Protein 3TQF (pdb70)

Sequence (309 aa):
KQTWHANFLVIDKGVLITGEANIGKSELSLALIDRGHQLVCDDVIDLKQENNQLIGSCPSVANGYILITGIGIIDVPKLFGLDAVVNQHEVHLSISLVKPEKPLLDDPLNPLYRTEIILGINVPKILFPIHPGRNLPLLIETLVRNHRLKEGYDSSHHFHEHKQTWHANFLVIDKGVLITGEANIGKSELSLALIDRGHQLVCDDVIDLKQENNQLIGSCPSVANGYILITGIGIIDVPKLFGLDAVVNQHEVHLSISLVKPEKPLDPLNPLYRTEIILGINVPKILFPIHNLPLLIETLVRNHRLKEG

Solvent-accessible surface area: 17126 Å² total

CATH classification: 3.40.50.300

Foldseek 3Di:
DDKDFFWWWAAPHTETEAEDPDPCRLVLLVVLLVVVTAGFAHGMWDWDDDPNFIKTFDDPPRFQWTQDPPVGIDNNCVVRNPSRYDGMHTHAEYEYEDAPVPDDDPDPVAFDWDWDQDVNDTHIYGYHHDDPPPPVSVVVSVNVVVVVVVVVVVVVVVVPPD/DDKDFFWWWAAPHTETEAEDPPPCRLVLLVVLLVVVTAGQFHGMWDWDADPLFIKIFDDPVRFQWTQDPPPGIDNNCVVRNPVRYDGMHTYAAYEYEDAPVPDDPPVAFDWDWDQDVNHIHIYTYDHDPVVNVVVSVNVVVVVVVVD

Organism: Coxiella burnetii (strain RSA 493 / Nine Mile phase I) (NCBI:txid227377)

Secondary structure (DSSP, 8-state):
-EEEESEEEE----EEEEESSSSSHHHHHHHHHHTT-EEEESSEEEEEESSS-EEEE--TTTTTEEEETTTEEEEHHHHH-GGGB-SEEE--EEEEEE-TT----S-TTS-EEEEEEETTEEEEEEEEE--TTS-HHHHHHHHHHHHHH--HHHHHHHHTT-/-EEEESEEEE----EEEEE-SSSSHHHHHHHHHHTT-EEEESSEEEEEEETTEEEEE--GGGTTEEEETTTEEEEHHHHH-GGGB-SEEE--EEEEEE-TT----TTS-EEEEEEETTEEEEEEEEE---HHHHHHHHHHHHHH---

Structure (mmCIF, N/CA/C/O backbone):
data_3TQF
#
_entry.id   3TQF
#
_cell.length_a   149.451
_cell.length_b   149.451
_cell.length_c   149.451
_cell.angle_alpha   90.00
_cell.angle_beta   90.00
_cell.angle_gamma   90.00
#
_symmetry.space_group_name_H-M   'P 41 3 2'
#
loop_
_entity.id
_entity.type
_entity.pdbx_description
1 polymer 'Hpr(Ser) kinase'
2 non-polymer 'PHOSPHATE ION'
3 water water
#
loop_
_atom_site.group_PDB
_atom_site.id
_atom_site.type_symbol
_atom_site.label_atom_id
_atom_site.label_alt_id
_atom_site.label_comp_id
_atom_site.label_asym_id
_atom_site.label_entity_id
_atom_site.label_seq_id
_atom_site.pdbx_PDB_ins_code
_atom_site.Cartn_x
_atom_site.Cartn_y
_atom_site.Cartn_z
_atom_site.occupancy
_atom_site.B_iso_or_equiv
_atom_site.auth_seq_id
_atom_site.auth_comp_id
_atom_site.auth_asym_id
_atom_site.auth_atom_id
_atom_site.pdbx_PDB_model_num
ATOM 1 N N . LYS A 1 4 ? 48.276 102.855 65.839 1.00 75.66 15 LYS A N 1
ATOM 2 C CA . LYS A 1 4 ? 49.745 102.586 65.921 1.00 71.90 15 LYS A CA 1
ATOM 3 C C . LYS A 1 4 ? 50.068 101.115 65.650 1.00 68.37 15 LYS A C 1
ATOM 4 O O . LYS A 1 4 ? 49.183 100.257 65.677 1.00 68.82 15 LYS A O 1
ATOM 10 N N . GLN A 1 5 ? 51.350 100.843 65.414 1.00 65.02 16 GLN A N 1
ATOM 11 C CA . GLN A 1 5 ? 51.780 99.658 64.683 1.00 62.25 16 GLN A CA 1
ATOM 12 C C . GLN A 1 5 ? 52.356 98.571 65.572 1.00 59.02 16 GLN A C 1
ATOM 13 O O . GLN A 1 5 ? 53.297 98.811 66.324 1.00 57.56 16 GLN A O 1
ATOM 19 N N . THR A 1 6 ? 51.794 97.371 65.463 1.00 58.24 17 THR A N 1
ATOM 20 C CA . THR A 1 6 ? 52.342 96.189 66.114 1.00 55.30 17 THR A CA 1
ATOM 21 C C . THR A 1 6 ? 53.091 95.354 65.087 1.00 52.99 17 THR A C 1
ATOM 22 O O . THR A 1 6 ? 52.954 95.568 63.887 1.00 54.03 17 THR A O 1
ATOM 26 N N . TRP A 1 7 ? 53.876 94.397 65.568 1.00 50.18 18 TRP A N 1
ATOM 27 C CA . TRP A 1 7 ? 54.636 93.502 64.705 1.00 48.16 18 TRP A CA 1
ATOM 28 C C . TRP A 1 7 ? 54.832 92.176 65.429 1.00 46.26 18 TRP A C 1
ATOM 29 O O . TRP A 1 7 ? 55.238 92.161 66.586 1.00 45.20 18 TRP A O 1
ATOM 40 N N . HIS A 1 8 ? 54.534 91.070 64.752 1.00 46.15 19 HIS A N 1
ATOM 41 C CA . HIS A 1 8 ? 54.622 89.748 65.368 1.00 44.96 19 HIS A CA 1
ATOM 42 C C . HIS A 1 8 ? 56.037 89.176 65.246 1.00 42.38 19 HIS A C 1
ATOM 43 O O . HIS A 1 8 ? 56.443 88.700 64.190 1.00 42.27 19 HIS A O 1
ATOM 50 N N . ALA A 1 9 ? 56.781 89.227 66.343 1.00 40.66 20 ALA A N 1
ATOM 51 C CA . ALA A 1 9 ? 58.137 88.696 66.384 1.00 38.61 20 ALA A CA 1
ATOM 52 C C . ALA A 1 9 ? 58.707 88.823 67.792 1.00 37.49 20 ALA A C 1
ATOM 53 O O . ALA A 1 9 ? 58.105 89.462 68.655 1.00 38.32 20 ALA A O 1
ATOM 55 N N . ASN A 1 10 ? 59.859 88.202 68.022 1.00 35.79 21 ASN A N 1
ATOM 56 C CA . ASN A 1 10 ? 60.627 88.447 69.236 1.00 34.99 21 ASN A CA 1
ATOM 57 C C . ASN A 1 10 ? 61.663 89.510 68.919 1.00 34.35 21 ASN A C 1
ATOM 58 O O . ASN A 1 10 ? 62.174 89.558 67.806 1.00 34.08 21 ASN A O 1
ATOM 63 N N . PHE A 1 11 ? 61.968 90.360 69.895 1.00 34.44 22 PHE A N 1
ATOM 64 C CA . PHE A 1 11 ? 62.894 91.466 69.693 1.00 34.14 22 PHE A CA 1
ATOM 65 C C . PHE A 1 11 ? 63.948 91.450 70.782 1.00 33.67 22 PHE A C 1
ATOM 66 O O . PHE A 1 11 ? 63.635 91.593 71.959 1.00 34.14 22 PHE A O 1
ATOM 74 N N . LEU A 1 12 ? 65.198 91.256 70.372 1.00 32.94 23 LEU A N 1
ATOM 75 C CA . LEU A 1 12 ? 66.325 91.153 71.291 1.00 32.81 23 LEU A CA 1
ATOM 76 C C . LEU A 1 12 ? 67.403 92.150 70.882 1.00 33.22 23 LEU A C 1
ATOM 77 O O . LEU A 1 12 ? 67.511 92.507 69.707 1.00 32.95 23 LEU A O 1
ATOM 82 N N . VAL A 1 13 ? 68.194 92.602 71.852 1.00 33.98 24 VAL A N 1
ATOM 83 C CA . VAL A 1 13 ? 69.399 93.355 71.550 1.00 34.50 24 VAL A CA 1
ATOM 84 C C . VAL A 1 13 ? 70.567 92.376 71.604 1.00 33.98 24 VAL A C 1
ATOM 85 O O . VAL A 1 13 ? 70.798 91.741 72.637 1.00 34.13 24 VAL A O 1
ATOM 89 N N . ILE A 1 14 ? 71.270 92.238 70.477 1.00 33.51 25 ILE A N 1
ATOM 90 C CA . ILE A 1 14 ? 72.400 91.330 70.344 1.00 33.23 25 ILE A CA 1
ATOM 91 C C . ILE A 1 14 ? 73.577 92.066 69.728 1.00 34.31 25 ILE A C 1
ATOM 92 O O . ILE A 1 14 ? 73.501 92.513 68.587 1.00 34.18 25 ILE A O 1
ATOM 97 N N . ASP A 1 15 ? 74.664 92.183 70.488 1.00 35.76 26 ASP A N 1
ATOM 98 C CA . ASP A 1 15 ? 75.874 92.874 70.045 1.00 37.03 26 ASP A CA 1
ATOM 99 C C . ASP A 1 15 ? 75.545 94.278 69.540 1.00 37.84 26 ASP A C 1
ATOM 100 O O . ASP A 1 15 ? 75.985 94.674 68.468 1.00 38.56 26 ASP A O 1
ATOM 105 N N . LYS A 1 16 ? 74.755 95.012 70.320 1.00 38.41 27 LYS A N 1
ATOM 106 C CA . LYS A 1 16 ? 74.303 96.377 69.981 1.00 39.61 27 LYS A CA 1
ATOM 107 C C . LYS A 1 16 ? 73.225 96.445 68.881 1.00 38.61 27 LYS A C 1
ATOM 108 O O . LYS A 1 16 ? 72.702 97.525 68.612 1.00 39.64 27 LYS A O 1
ATOM 122 N N . GLY A 1 18 ? 69.534 95.650 67.469 1.00 36.19 29 GLY A N 1
ATOM 123 C CA . GLY A 1 18 ? 68.147 95.239 67.652 1.00 35.58 29 GLY A CA 1
ATOM 124 C C . GLY A 1 18 ? 67.757 94.234 66.586 1.00 34.36 29 GLY A C 1
ATOM 125 O O . GLY A 1 18 ? 67.708 94.566 65.406 1.00 34.57 29 GLY A O 1
ATOM 126 N N . VAL A 1 19 ? 67.483 93.005 67.016 1.00 33.30 30 VAL A N 1
ATOM 127 C CA . VAL A 1 19 ? 67.253 91.880 66.118 1.00 32.57 30 VAL A CA 1
ATOM 128 C C . VAL A 1 19 ? 65.845 91.322 66.303 1.00 32.72 30 VAL A C 1
ATOM 129 O O . VAL A 1 19 ? 65.464 90.954 67.411 1.00 32.36 30 VAL A O 1
ATOM 133 N N . LEU A 1 20 ? 65.085 91.275 65.208 1.00 33.42 31 LEU A N 1
ATOM 134 C CA . LEU A 1 20 ? 63.746 90.686 65.188 1.00 33.80 31 LEU A CA 1
ATOM 135 C C . LEU A 1 20 ? 63.838 89.214 64.789 1.00 33.29 31 LEU A C 1
ATOM 136 O O . LEU A 1 20 ? 64.436 88.899 63.768 1.00 33.57 31 LEU A O 1
ATOM 141 N N . ILE A 1 21 ? 63.247 88.320 65.580 1.00 33.12 32 ILE A N 1
ATOM 142 C CA . ILE A 1 21 ? 63.239 86.882 65.261 1.00 32.89 32 ILE A CA 1
ATOM 143 C C . ILE A 1 21 ? 61.834 86.386 64.919 1.00 34.01 32 ILE A C 1
ATOM 144 O O . ILE A 1 21 ? 60.890 86.596 65.676 1.00 34.26 32 ILE A O 1
ATOM 149 N N . THR A 1 22 ? 61.733 85.694 63.786 1.00 34.88 33 THR A N 1
ATOM 150 C CA . THR A 1 22 ? 60.468 85.242 63.217 1.00 36.49 33 THR A CA 1
ATOM 151 C C . THR A 1 22 ? 60.574 83.772 62.809 1.00 37.04 33 THR A C 1
ATOM 152 O O . THR A 1 22 ? 61.674 83.246 62.646 1.00 36.33 33 THR A O 1
ATOM 156 N N . GLY A 1 23 ? 59.432 83.110 62.656 1.00 38.63 34 GLY A N 1
ATOM 157 C CA . GLY A 1 23 ? 59.405 81.719 62.208 1.00 39.76 34 GLY A CA 1
ATOM 158 C C . GLY A 1 23 ? 58.078 81.041 62.485 1.00 41.60 34 GLY A C 1
ATOM 159 O O . GLY A 1 23 ? 57.190 81.627 63.108 1.00 41.83 34 GLY A O 1
ATOM 160 N N . GLU A 1 24 ? 57.949 79.797 62.031 1.00 43.28 35 GLU A N 1
ATOM 161 C CA . GLU A 1 24 ? 56.745 79.002 62.279 1.00 45.45 35 GLU A CA 1
ATOM 162 C C . GLU A 1 24 ? 56.548 78.769 63.766 1.00 44.67 35 GLU A C 1
ATOM 163 O O . GLU A 1 24 ? 57.458 79.002 64.571 1.00 42.78 35 GLU A O 1
ATOM 169 N N . ALA A 1 25 ? 55.356 78.301 64.126 1.00 46.61 36 ALA A N 1
ATOM 170 C CA . ALA A 1 25 ? 55.035 78.016 65.522 1.00 46.37 36 ALA A CA 1
ATOM 171 C C . ALA A 1 25 ? 55.762 76.759 66.003 1.00 46.31 36 ALA A C 1
ATOM 172 O O . ALA A 1 25 ? 55.987 75.822 65.232 1.00 47.42 36 ALA A O 1
ATOM 174 N N . ASN A 1 26 ? 56.142 76.772 67.279 1.00 45.23 37 ASN A N 1
ATOM 175 C CA . ASN A 1 26 ? 56.694 75.602 67.966 1.00 45.53 37 ASN A CA 1
ATOM 176 C C . ASN A 1 26 ? 57.972 75.056 67.315 1.00 44.49 37 ASN A C 1
ATOM 177 O O . ASN A 1 26 ? 58.068 73.876 66.981 1.00 45.86 37 ASN A O 1
ATOM 182 N N . ILE A 1 27 ? 58.946 75.943 67.141 1.00 42.17 38 ILE A N 1
ATOM 183 C CA . ILE A 1 27 ? 60.277 75.571 66.661 1.00 41.34 38 ILE A CA 1
ATOM 184 C C . ILE A 1 27 ? 61.388 75.941 67.652 1.00 39.55 38 ILE A C 1
ATOM 185 O O . ILE A 1 27 ? 62.547 75.634 67.408 1.00 39.33 38 ILE A O 1
ATOM 190 N N . GLY A 1 28 ? 61.039 76.596 68.760 1.00 38.85 39 GLY A N 1
ATOM 191 C CA . GLY A 1 28 ? 62.010 76.962 69.790 1.00 37.65 39 GLY A CA 1
ATOM 192 C C . GLY A 1 28 ? 62.471 78.412 69.772 1.00 36.26 39 GLY A C 1
ATOM 193 O O . GLY A 1 28 ? 63.593 78.705 70.191 1.00 35.38 39 GLY A O 1
ATOM 194 N N . LYS A 1 29 ? 61.615 79.317 69.291 1.00 36.36 40 LYS A N 1
ATOM 195 C CA . LYS A 1 29 ? 61.918 80.750 69.264 1.00 35.18 40 LYS A CA 1
ATOM 196 C C . LYS A 1 29 ? 62.087 81.319 70.665 1.00 34.69 40 LYS A C 1
ATOM 197 O O . LYS A 1 29 ? 63.083 81.974 70.956 1.00 33.89 40 LYS A O 1
ATOM 203 N N . SER A 1 30 ? 61.103 81.087 71.525 1.00 35.66 41 SER A N 1
ATOM 204 C CA . SER A 1 30 ? 61.167 81.566 72.912 1.00 35.90 41 SER A CA 1
ATOM 205 C C . SER A 1 30 ? 62.326 80.921 73.673 1.00 35.37 41 SER A C 1
ATOM 206 O O . SER A 1 30 ? 62.945 81.549 74.530 1.00 35.00 41 SER A O 1
ATOM 209 N N . GLU A 1 31 ? 62.616 79.667 73.343 1.00 35.47 42 GLU A N 1
ATOM 210 C CA . GLU A 1 31 ? 63.762 78.969 73.894 1.00 35.25 42 GLU A CA 1
ATOM 211 C C . GLU A 1 31 ? 65.059 79.604 73.402 1.00 33.77 42 GLU A C 1
ATOM 212 O O . GLU A 1 31 ? 66.041 79.658 74.130 1.00 33.76 42 GLU A O 1
ATOM 218 N N . LEU A 1 32 ? 65.056 80.092 72.166 1.00 32.89 43 LEU A N 1
ATOM 219 C CA . LEU A 1 32 ? 66.210 80.802 71.619 1.00 31.88 43 LEU A CA 1
ATOM 220 C C . LEU A 1 32 ? 66.449 82.124 72.341 1.00 31.48 43 LEU A C 1
ATOM 221 O O . LEU A 1 32 ? 67.598 82.472 72.631 1.00 31.49 43 LEU A O 1
ATOM 226 N N . SER A 1 33 ? 65.374 82.859 72.627 1.00 31.48 44 SER A N 1
ATOM 227 C CA . SER A 1 33 ? 65.487 84.109 73.382 1.00 31.44 44 SER A CA 1
ATOM 228 C C . SER A 1 33 ? 66.162 83.851 74.722 1.00 31.83 44 SER A C 1
ATOM 229 O O . SER A 1 33 ? 67.151 84.497 75.050 1.00 31.84 44 SER A O 1
ATOM 232 N N . LEU A 1 34 ? 65.641 82.885 75.472 1.00 32.48 45 LEU A N 1
ATOM 233 C CA . LEU A 1 34 ? 66.205 82.522 76.767 1.00 33.49 45 LEU A CA 1
ATOM 234 C C . LEU A 1 34 ? 67.699 82.226 76.656 1.00 33.23 45 LEU A C 1
ATOM 235 O O . LEU A 1 34 ? 68.500 82.776 77.407 1.00 33.70 45 LEU A O 1
ATOM 240 N N . ALA A 1 35 ? 68.071 81.368 75.711 1.00 32.83 46 ALA A N 1
ATOM 241 C CA . ALA A 1 35 ? 69.475 81.000 75.511 1.00 32.95 46 ALA A CA 1
ATOM 242 C C . ALA A 1 35 ? 70.342 82.221 75.195 1.00 32.54 46 ALA A C 1
ATOM 243 O O . ALA A 1 35 ? 71.443 82.353 75.723 1.00 33.14 46 ALA A O 1
ATOM 245 N N . LEU A 1 36 ? 69.836 83.116 74.349 1.00 31.70 47 LEU A N 1
ATOM 246 C CA . LEU A 1 36 ? 70.542 84.356 74.046 1.00 31.47 47 LEU A CA 1
ATOM 247 C C . LEU A 1 36 ? 70.686 85.254 75.281 1.00 32.58 47 LEU A C 1
ATOM 248 O O . LEU A 1 36 ? 71.733 85.873 75.470 1.00 33.18 47 LEU A O 1
ATOM 253 N N . ILE A 1 37 ? 69.653 85.314 76.125 1.00 33.23 48 ILE A N 1
ATOM 254 C CA . ILE A 1 37 ? 69.748 86.051 77.396 1.00 34.61 48 ILE A CA 1
ATOM 255 C C . ILE A 1 37 ? 70.865 85.460 78.263 1.00 35.56 48 ILE A C 1
ATOM 256 O O . ILE A 1 37 ? 71.615 86.192 78.903 1.00 36.42 48 ILE A O 1
ATOM 261 N N . ASP A 1 38 ? 70.962 84.132 78.264 1.00 35.58 49 ASP A N 1
ATOM 262 C CA . ASP A 1 38 ? 71.954 83.398 79.054 1.00 36.92 49 ASP A CA 1
ATOM 263 C C . ASP A 1 38 ? 73.375 83.648 78.561 1.00 36.90 49 ASP A C 1
ATOM 264 O O . ASP A 1 38 ? 74.323 83.543 79.330 1.00 38.29 49 ASP A O 1
ATOM 269 N N . ARG A 1 39 ? 73.521 83.994 77.284 1.00 35.72 50 ARG A N 1
ATOM 270 C CA . ARG A 1 39 ? 74.834 84.360 76.739 1.00 36.00 50 ARG A CA 1
ATOM 271 C C . ARG A 1 39 ? 75.187 85.828 76.977 1.00 36.55 50 ARG A C 1
ATOM 272 O O . ARG A 1 39 ? 76.232 86.276 76.535 1.00 37.28 50 ARG A O 1
ATOM 280 N N . GLY A 1 40 ? 74.323 86.575 77.658 1.00 37.02 51 GLY A N 1
ATOM 281 C CA . GLY A 1 40 ? 74.615 87.961 78.034 1.00 38.17 51 GLY A CA 1
ATOM 282 C C . GLY A 1 40 ? 73.927 89.017 77.182 1.00 37.31 51 GLY A C 1
ATOM 283 O O . GLY A 1 40 ? 74.225 90.206 77.313 1.00 38.47 51 GLY A O 1
ATOM 284 N N . HIS A 1 41 ? 73.006 88.596 76.318 1.00 35.65 52 HIS A N 1
ATOM 285 C CA . HIS A 1 41 ? 72.270 89.522 75.463 1.00 35.08 52 HIS A CA 1
ATOM 286 C C . HIS A 1 41 ? 71.010 89.974 76.186 1.00 35.83 52 HIS A C 1
ATOM 287 O O . HIS A 1 41 ? 70.811 89.625 77.350 1.00 37.17 52 HIS A O 1
ATOM 294 N N . GLN A 1 42 ? 70.170 90.758 75.516 1.00 35.54 53 GLN A N 1
ATOM 295 C CA . GLN A 1 42 ? 69.047 91.407 76.181 1.00 36.60 53 GLN A CA 1
ATOM 296 C C . GLN A 1 42 ? 67.723 91.176 75.472 1.00 36.03 53 GLN A C 1
ATOM 297 O O . GLN A 1 42 ? 67.664 91.077 74.248 1.00 35.08 53 GLN A O 1
ATOM 303 N N . LEU A 1 43 ? 66.661 91.116 76.270 1.00 37.24 54 LEU A N 1
ATOM 304 C CA . LEU A 1 43 ? 65.294 91.002 75.776 1.00 37.27 54 LEU A CA 1
ATOM 305 C C . LEU A 1 43 ? 64.681 92.390 75.643 1.00 38.77 54 LEU A C 1
ATOM 306 O O . LEU A 1 43 ? 64.820 93.220 76.5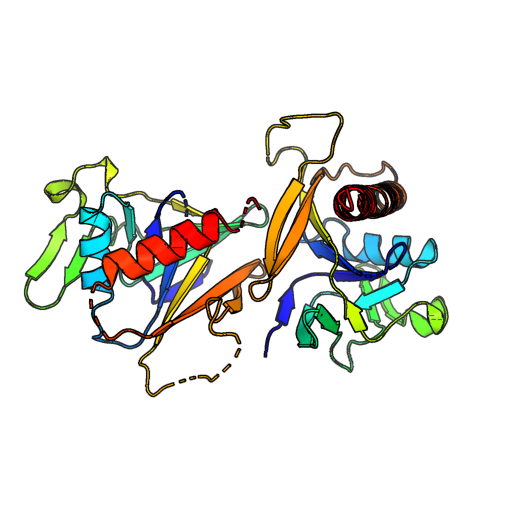37 1.00 40.41 54 LEU A O 1
ATOM 311 N N . VAL A 1 44 ? 64.014 92.643 74.522 1.00 38.80 55 VAL A N 1
ATOM 312 C CA . VAL A 1 44 ? 63.144 93.801 74.407 1.00 40.57 55 VAL A CA 1
ATOM 313 C C . VAL A 1 44 ? 61.708 93.322 74.583 1.00 41.89 55 VAL A C 1
ATOM 314 O O . VAL A 1 44 ? 60.988 93.828 75.447 1.00 43.78 55 VAL A O 1
ATOM 318 N N . CYS A 1 45 ? 61.297 92.335 73.788 1.00 41.53 56 CYS A N 1
ATOM 319 C CA . CYS A 1 45 ? 59.939 91.807 73.893 1.00 43.20 56 CYS A CA 1
ATOM 320 C C . CYS A 1 45 ? 59.740 90.421 73.271 1.00 42.43 56 CYS A C 1
ATOM 321 O O . CYS A 1 45 ? 60.376 90.075 72.277 1.00 41.23 56 CYS A O 1
ATOM 324 N N . ASP A 1 46 ? 58.836 89.648 73.872 1.00 43.73 57 ASP A N 1
ATOM 325 C CA . ASP A 1 46 ? 58.428 88.346 73.357 1.00 43.65 57 ASP A CA 1
ATOM 326 C C . ASP A 1 46 ? 57.134 88.534 72.575 1.00 45.06 57 ASP A C 1
ATOM 327 O O . ASP A 1 46 ? 56.336 89.421 72.891 1.00 46.79 57 ASP A O 1
ATOM 332 N N . ASP A 1 47 ? 56.945 87.714 71.545 1.00 44.74 58 ASP A N 1
ATOM 333 C CA . ASP A 1 47 ? 55.692 87.648 70.773 1.00 46.32 58 ASP A CA 1
ATOM 334 C C . ASP A 1 47 ? 55.338 88.878 69.931 1.00 46.86 58 ASP A C 1
ATOM 335 O O . ASP A 1 47 ? 55.316 88.788 68.707 1.00 47.18 58 ASP A O 1
ATOM 340 N N . VAL A 1 48 ? 55.028 90.004 70.572 1.00 47.54 59 VAL A N 1
ATOM 341 C CA . VAL A 1 48 ? 54.549 91.198 69.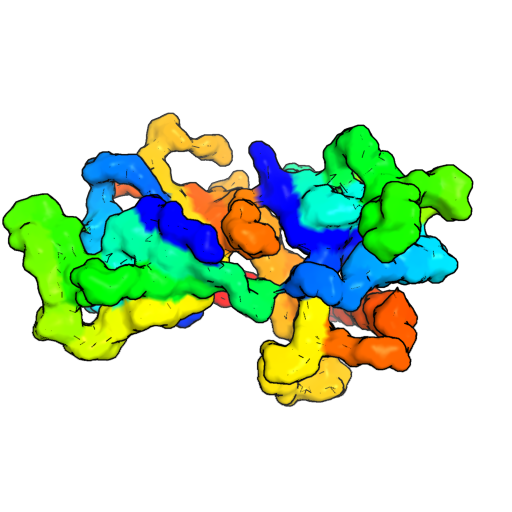855 1.00 48.60 59 VAL A CA 1
ATOM 342 C C . VAL A 1 48 ? 55.353 92.445 70.215 1.00 48.07 59 VAL A C 1
ATOM 343 O O . VAL A 1 48 ? 55.772 92.607 71.355 1.00 48.05 59 VAL A O 1
ATOM 347 N N . ILE A 1 49 ? 55.554 93.320 69.230 1.00 48.02 60 ILE A N 1
ATOM 348 C CA . ILE A 1 49 ? 56.379 94.517 69.382 1.00 47.73 60 ILE A CA 1
ATOM 349 C C . ILE A 1 49 ? 55.631 95.751 68.896 1.00 49.90 60 ILE A C 1
ATOM 350 O O . ILE A 1 49 ? 55.059 95.735 67.810 1.00 50.69 60 ILE A O 1
ATOM 355 N N . ASP A 1 50 ? 55.649 96.821 69.686 1.00 51.07 61 ASP A N 1
ATOM 356 C CA . ASP A 1 50 ? 55.188 98.120 69.206 1.00 53.42 61 ASP A CA 1
ATOM 357 C C . ASP A 1 50 ? 56.318 98.771 68.414 1.00 52.45 61 ASP A C 1
ATOM 358 O O . ASP A 1 50 ? 57.470 98.755 68.850 1.00 50.70 61 ASP A O 1
ATOM 363 N N . LEU A 1 51 ? 55.982 99.328 67.251 1.00 53.56 62 LEU A N 1
ATOM 364 C CA . LEU A 1 51 ? 56.951 99.988 66.384 1.00 53.25 62 LEU A CA 1
ATOM 365 C C . LEU A 1 51 ? 56.588 101.457 66.200 1.00 56.32 62 LEU A C 1
ATOM 366 O O . LEU A 1 51 ? 55.413 101.821 66.231 1.00 58.69 62 LEU A O 1
ATOM 371 N N . LYS A 1 52 ? 57.601 102.298 66.002 1.00 56.57 63 LYS A N 1
ATOM 372 C CA . LYS A 1 52 ? 57.386 103.714 65.699 1.00 59.76 63 LYS A CA 1
ATOM 373 C C . LYS A 1 52 ? 58.616 104.337 65.040 1.00 59.54 63 LYS A C 1
ATOM 374 O O . LYS A 1 52 ? 59.715 103.793 65.126 1.00 56.97 63 LYS A O 1
ATOM 380 N N . GLN A 1 53 ? 58.415 105.480 64.389 1.00 62.49 64 GLN A N 1
ATOM 381 C CA . GLN A 1 53 ? 59.507 106.228 63.770 1.00 63.17 64 GLN A CA 1
ATOM 382 C C . GLN A 1 53 ? 59.826 107.497 64.557 1.00 65.80 64 GLN A C 1
ATOM 383 O O . GLN A 1 53 ? 58.956 108.348 64.757 1.00 68.89 64 GLN A O 1
ATOM 389 N N . GLU A 1 54 ? 61.078 107.614 65.001 1.00 64.94 65 GLU A N 1
ATOM 390 C CA . GLU A 1 54 ? 61.552 108.802 65.719 1.00 67.60 65 GLU A CA 1
ATOM 391 C C . GLU A 1 54 ? 62.969 109.171 65.280 1.00 67.47 65 GLU A C 1
ATOM 392 O O . GLU A 1 54 ? 63.916 108.424 65.542 1.00 65.12 65 GLU A O 1
ATOM 398 N N . ASN A 1 55 ? 63.104 110.317 64.611 1.00 70.48 66 ASN A N 1
ATOM 399 C CA . ASN A 1 55 ? 64.405 110.830 64.151 1.00 71.06 66 ASN A CA 1
ATOM 400 C C . ASN A 1 55 ? 65.076 109.921 63.114 1.00 68.28 66 ASN A C 1
ATOM 401 O O . ASN A 1 55 ? 66.263 109.597 63.237 1.00 66.93 66 ASN A O 1
ATOM 406 N N . ASN A 1 56 ? 64.311 109.523 62.097 1.00 67.80 67 ASN A N 1
ATOM 407 C CA . ASN A 1 56 ? 64.780 108.576 61.078 1.00 65.41 67 ASN A CA 1
ATOM 408 C C . ASN A 1 56 ? 65.326 107.275 61.692 1.00 61.31 67 ASN A C 1
ATOM 409 O O . ASN A 1 56 ? 66.337 106.728 61.238 1.00 59.83 67 ASN A O 1
ATOM 414 N N . GLN A 1 57 ? 64.650 106.797 62.734 1.00 59.65 68 GLN A N 1
ATOM 415 C CA . GLN A 1 57 ? 64.960 105.506 63.335 1.00 56.05 68 GLN A CA 1
ATOM 416 C C . GLN A 1 57 ? 63.683 104.702 63.517 1.00 54.55 68 GLN A C 1
ATOM 417 O O . GLN A 1 57 ? 62.667 105.234 63.969 1.00 56.22 68 GLN A O 1
ATOM 423 N N . LEU A 1 58 ? 63.745 103.424 63.161 1.00 51.41 69 LEU A N 1
ATOM 424 C CA . LEU A 1 58 ? 62.684 102.487 63.475 1.00 49.92 69 LEU A CA 1
ATOM 425 C C . LEU A 1 58 ? 62.965 101.947 64.866 1.00 48.09 69 LEU A C 1
ATOM 426 O O . LEU A 1 58 ? 63.871 101.137 65.049 1.00 45.96 69 LEU A O 1
ATOM 431 N N . ILE A 1 59 ? 62.197 102.418 65.844 1.00 49.26 70 ILE A N 1
ATOM 432 C CA . ILE A 1 59 ? 62.337 101.992 67.234 1.00 48.18 70 ILE A CA 1
ATOM 433 C C . ILE A 1 59 ? 61.265 100.962 67.589 1.00 47.22 70 ILE A C 1
ATOM 434 O O . ILE A 1 59 ? 60.094 101.142 67.276 1.00 48.45 70 ILE A O 1
ATOM 439 N N . GLY A 1 60 ? 61.683 99.889 68.246 1.00 45.40 71 GLY A N 1
ATOM 440 C CA . GLY A 1 60 ? 60.778 98.838 68.698 1.00 44.91 71 GLY A CA 1
ATOM 441 C C . GLY A 1 60 ? 60.684 98.823 70.212 1.00 45.62 71 GLY A C 1
ATOM 442 O O . GLY A 1 60 ? 61.702 98.842 70.901 1.00 44.87 71 GLY A O 1
ATOM 443 N N . SER A 1 61 ? 59.459 98.781 70.726 1.00 47.39 72 SER A N 1
ATOM 444 C CA . SER A 1 61 ? 59.217 98.833 72.163 1.00 48.86 72 SER A CA 1
ATOM 445 C C . SER A 1 61 ? 58.165 97.812 72.572 1.00 49.25 72 SER A C 1
ATOM 446 O O . SER A 1 61 ? 57.249 97.514 71.810 1.00 49.73 72 SER A O 1
ATOM 449 N N . CYS A 1 62 ? 58.311 97.283 73.783 1.00 49.70 73 CYS A N 1
ATOM 450 C CA . CYS A 1 62 ? 57.413 96.263 74.313 1.00 50.18 73 CYS A CA 1
ATOM 451 C C . CYS A 1 62 ? 56.307 96.970 75.081 1.00 53.19 73 CYS A C 1
ATOM 452 O O . CYS A 1 62 ? 56.583 97.902 75.832 1.00 54.93 73 CYS A O 1
ATOM 455 N N . PRO A 1 63 ? 55.049 96.543 74.894 1.00 54.41 74 PRO A N 1
ATOM 456 C CA . PRO A 1 63 ? 53.983 97.129 75.709 1.00 57.63 74 PRO A CA 1
ATOM 457 C C . PRO A 1 63 ? 54.105 96.676 77.161 1.00 58.22 74 PRO A C 1
ATOM 458 O O . PRO A 1 63 ? 54.618 95.585 77.416 1.00 56.39 74 PRO A O 1
ATOM 462 N N . SER A 1 64 ? 53.651 97.511 78.094 1.00 61.22 75 SER A N 1
ATOM 463 C CA . SER A 1 64 ? 53.722 97.207 79.529 1.00 62.55 75 SER A CA 1
ATOM 464 C C . SER A 1 64 ? 53.051 95.871 79.863 1.00 62.01 75 SER A C 1
ATOM 465 O O . SER A 1 64 ? 52.498 95.206 78.992 1.00 60.99 75 SER A O 1
ATOM 468 N N . VAL A 1 65 ? 53.093 95.495 81.135 1.00 63.18 76 VAL A N 1
ATOM 469 C CA . VAL A 1 65 ? 52.408 94.303 81.634 1.00 63.60 76 VAL A CA 1
ATOM 470 C C . VAL A 1 65 ? 53.126 93.047 81.172 1.00 60.20 76 VAL A C 1
ATOM 471 O O . VAL A 1 65 ? 53.551 92.239 81.997 1.00 60.16 76 VAL A O 1
ATOM 475 N N . ALA A 1 66 ? 53.251 92.886 79.856 1.00 57.92 77 ALA A N 1
ATOM 476 C CA . ALA A 1 66 ? 54.047 91.808 79.267 1.00 54.68 77 ALA A CA 1
ATOM 477 C C . ALA A 1 66 ? 55.548 92.066 79.360 1.00 52.61 77 ALA A C 1
ATOM 478 O O . ALA A 1 66 ? 56.337 91.145 79.197 1.00 50.71 77 ALA A O 1
ATOM 480 N N . ASN A 1 67 ? 55.946 93.307 79.612 1.00 53.42 78 ASN A N 1
ATOM 481 C CA . ASN A 1 67 ? 57.361 93.658 79.634 1.00 52.03 78 ASN A CA 1
ATOM 482 C C . ASN A 1 67 ? 58.155 92.850 80.660 1.00 51.42 78 ASN A C 1
ATOM 483 O O . ASN A 1 67 ? 57.788 92.788 81.833 1.00 53.62 78 ASN A O 1
ATOM 488 N N . GLY A 1 68 ? 59.241 92.231 80.202 1.00 48.76 79 GLY A N 1
ATOM 489 C CA . GLY A 1 68 ? 60.127 91.461 81.072 1.00 48.15 79 GLY A CA 1
ATOM 490 C C . GLY A 1 68 ? 59.805 89.980 81.167 1.00 47.01 79 GLY A C 1
ATOM 491 O O . GLY A 1 68 ? 60.567 89.225 81.771 1.00 46.74 79 GLY A O 1
ATOM 492 N N . TYR A 1 69 ? 58.693 89.557 80.566 1.00 46.45 80 TYR A N 1
ATOM 493 C CA . TYR A 1 69 ? 58.237 88.173 80.668 1.00 45.95 80 TYR A CA 1
ATOM 494 C C . TYR A 1 69 ? 58.372 87.404 79.354 1.00 43.66 80 TYR A C 1
ATOM 495 O O . TYR A 1 69 ? 58.173 87.960 78.275 1.00 42.96 80 TYR A O 1
ATOM 504 N N . ILE A 1 70 ? 58.719 86.122 79.476 1.00 42.79 81 ILE A N 1
ATOM 505 C CA . ILE A 1 70 ? 58.850 85.191 78.355 1.00 40.94 81 ILE A CA 1
ATOM 506 C C . ILE A 1 70 ? 58.041 83.949 78.689 1.00 41.58 81 ILE A C 1
ATOM 507 O O . ILE A 1 70 ? 58.048 83.505 79.829 1.00 42.80 81 ILE A O 1
ATOM 512 N N . LEU A 1 71 ? 57.349 83.395 77.702 1.00 41.12 82 LEU A N 1
ATOM 513 C CA . LEU A 1 71 ? 56.635 82.136 77.878 1.00 42.23 82 LEU A CA 1
ATOM 514 C C . LEU A 1 71 ? 57.388 81.018 77.160 1.00 40.90 82 LEU A C 1
ATOM 515 O O . LEU A 1 71 ? 57.726 81.145 75.980 1.00 39.74 82 LEU A O 1
ATOM 520 N N . ILE A 1 72 ? 57.657 79.933 77.882 1.00 41.33 83 ILE A N 1
ATOM 521 C CA . ILE A 1 72 ? 58.280 78.743 77.314 1.00 40.57 83 ILE A CA 1
ATOM 522 C C . ILE A 1 72 ? 57.481 77.534 77.771 1.00 42.47 83 ILE A C 1
ATOM 523 O O . ILE A 1 72 ? 57.348 77.295 78.970 1.00 43.80 83 ILE A O 1
ATOM 528 N N . THR A 1 73 ? 56.938 76.781 76.819 1.00 42.75 84 THR A N 1
ATOM 529 C CA . THR A 1 73 ? 56.072 75.660 77.154 1.00 44.97 84 THR A CA 1
ATOM 530 C C . THR A 1 73 ? 56.864 74.617 77.928 1.00 45.18 84 THR A C 1
ATOM 531 O O . THR A 1 73 ? 57.958 74.235 77.532 1.00 44.14 84 THR A O 1
ATOM 535 N N . GLY A 1 74 ? 56.306 74.181 79.049 1.00 47.01 85 GLY A N 1
ATOM 536 C CA . GLY A 1 74 ? 57.003 73.305 79.981 1.00 47.79 85 GLY A CA 1
ATOM 537 C C . GLY A 1 74 ? 57.377 74.061 81.237 1.00 47.51 85 GLY A C 1
ATOM 538 O O . GLY A 1 74 ? 57.211 73.557 82.340 1.00 49.38 85 GLY A O 1
ATOM 539 N N . ILE A 1 75 ? 57.885 75.278 81.054 1.00 45.37 86 ILE A N 1
ATOM 540 C CA . ILE A 1 75 ? 58.277 76.149 82.154 1.00 45.43 86 ILE A CA 1
ATOM 541 C C . ILE A 1 75 ? 57.120 77.046 82.564 1.00 46.51 86 ILE A C 1
ATOM 542 O O . ILE A 1 75 ? 56.791 77.147 83.750 1.00 48.45 86 ILE A O 1
ATOM 547 N N . GLY A 1 76 ? 56.513 77.694 81.572 1.00 45.53 87 GLY A N 1
ATOM 548 C CA . GLY A 1 76 ? 55.475 78.700 81.798 1.00 46.54 87 GLY A CA 1
ATOM 549 C C . GLY A 1 76 ? 56.055 80.094 81.652 1.00 44.98 87 GLY A C 1
ATOM 550 O O . GLY A 1 76 ? 56.904 80.330 80.803 1.00 42.80 87 GLY A O 1
ATOM 551 N N . ILE A 1 77 ? 55.607 81.017 82.490 1.00 46.59 88 ILE A N 1
ATOM 552 C CA . ILE A 1 77 ? 56.112 82.384 82.467 1.00 45.90 88 ILE A CA 1
ATOM 553 C C . ILE A 1 77 ? 57.482 82.473 83.140 1.00 45.40 88 ILE A C 1
ATOM 554 O O . ILE A 1 77 ? 57.746 81.781 84.123 1.00 46.94 88 ILE A O 1
ATOM 559 N N . ILE A 1 78 ? 58.345 83.325 82.594 1.00 43.61 89 ILE A N 1
ATOM 560 C CA . ILE A 1 78 ? 59.676 83.547 83.131 1.00 43.34 89 ILE A CA 1
ATOM 561 C C . ILE A 1 78 ? 59.883 85.042 83.352 1.00 43.70 89 ILE A C 1
ATOM 562 O O . ILE A 1 78 ? 59.980 85.804 82.389 1.00 42.08 89 ILE A O 1
ATOM 567 N N . ASP A 1 79 ? 59.940 85.453 84.617 1.00 45.99 90 ASP A N 1
ATOM 568 C CA . ASP A 1 79 ? 60.305 86.822 84.981 1.00 46.85 90 ASP A CA 1
ATOM 569 C C . ASP A 1 79 ? 61.803 86.978 84.739 1.00 45.45 90 ASP A C 1
ATOM 570 O O . ASP A 1 79 ? 62.608 86.715 85.627 1.00 46.70 90 ASP A O 1
ATOM 575 N N . VAL A 1 80 ? 62.167 87.399 83.530 1.00 43.23 91 VAL A N 1
ATOM 576 C CA . VAL A 1 80 ? 63.571 87.457 83.117 1.00 41.85 91 VAL A CA 1
ATOM 577 C C . VAL A 1 80 ? 64.435 88.354 84.009 1.00 43.68 91 VAL A C 1
ATOM 578 O O . VAL A 1 80 ? 65.543 87.963 84.363 1.00 43.76 91 VAL A O 1
ATOM 582 N N . PRO A 1 81 ? 63.941 89.554 84.369 1.00 45.57 92 PRO A N 1
ATOM 583 C CA . PRO A 1 81 ? 64.676 90.400 85.311 1.00 47.94 92 PRO A CA 1
ATOM 584 C C . PRO A 1 81 ? 65.004 89.715 86.634 1.00 50.30 92 PRO A C 1
ATOM 585 O O . PRO A 1 81 ? 66.142 89.786 87.096 1.00 51.19 92 PRO A O 1
ATOM 589 N N . LYS A 1 82 ? 64.016 89.058 87.232 1.00 51.70 93 LYS A N 1
ATOM 590 C CA . LYS A 1 82 ? 64.222 88.351 88.490 1.00 54.40 93 LYS A CA 1
ATOM 591 C C . LYS A 1 82 ? 65.341 87.311 88.371 1.00 53.40 93 LYS A C 1
ATOM 592 O O . LYS A 1 82 ? 66.171 87.191 89.273 1.00 55.51 93 LYS A O 1
ATOM 598 N N . LEU A 1 83 ? 65.365 86.579 87.258 1.00 50.71 94 LEU A N 1
ATOM 599 C CA . LEU A 1 83 ? 66.283 85.451 87.084 1.00 49.97 94 LEU A CA 1
ATOM 600 C C . LEU A 1 83 ? 67.627 85.817 86.459 1.00 48.97 94 LEU A C 1
ATOM 601 O O . LEU A 1 83 ? 68.614 85.127 86.693 1.00 49.48 94 LEU A O 1
ATOM 606 N N . PHE A 1 84 ? 67.669 86.876 85.654 1.00 48.09 95 PHE A N 1
ATOM 607 C CA . PHE A 1 84 ? 68.887 87.227 84.907 1.00 47.03 95 PHE A CA 1
ATOM 608 C C . PHE A 1 84 ? 69.404 88.655 85.137 1.00 48.32 95 PHE A C 1
ATOM 609 O O . PHE A 1 84 ? 70.398 89.055 84.530 1.00 47.54 95 PHE A O 1
ATOM 617 N N . GLY A 1 85 ? 68.745 89.410 86.017 1.00 50.61 96 GLY A N 1
ATOM 618 C CA . GLY A 1 85 ? 69.188 90.758 86.371 1.00 52.64 96 GLY A CA 1
ATOM 619 C C . GLY A 1 85 ? 68.441 91.855 85.635 1.00 52.12 96 GLY A C 1
ATOM 620 O O . GLY A 1 85 ? 67.841 91.613 84.586 1.00 49.51 96 GLY A O 1
ATOM 621 N N . LEU A 1 86 ? 68.490 93.066 86.191 1.00 54.85 97 LEU A N 1
ATOM 622 C CA . LEU A 1 86 ? 67.794 94.221 85.617 1.00 55.17 97 LEU A CA 1
ATOM 623 C C . LEU A 1 86 ? 68.346 94.581 84.237 1.00 52.94 97 LEU A C 1
ATOM 624 O O . LEU A 1 86 ? 67.585 94.961 83.344 1.00 51.93 97 LEU A O 1
ATOM 629 N N . ASP A 1 87 ? 69.659 94.430 84.057 1.00 52.53 98 ASP A N 1
ATOM 630 C CA . ASP A 1 87 ? 70.312 94.738 82.775 1.00 50.54 98 ASP A CA 1
ATOM 631 C C . ASP A 1 87 ? 70.024 93.718 81.661 1.00 47.04 98 ASP A C 1
ATOM 632 O O . ASP A 1 87 ? 70.471 93.902 80.533 1.00 45.42 98 ASP A O 1
ATOM 637 N N . ALA A 1 88 ? 69.292 92.650 81.974 1.00 46.22 99 ALA A N 1
ATOM 638 C CA . ALA A 1 88 ? 68.930 91.627 80.981 1.00 43.48 99 ALA A CA 1
ATOM 639 C C . ALA A 1 88 ? 67.731 92.023 80.112 1.00 42.41 99 ALA A C 1
ATOM 640 O O . ALA A 1 88 ? 67.439 91.359 79.120 1.00 40.11 99 ALA A O 1
ATOM 642 N N . VAL A 1 89 ? 67.031 93.090 80.498 1.00 44.26 100 VAL A N 1
ATOM 643 C CA . VAL A 1 89 ? 65.888 93.597 79.736 1.00 43.89 100 VAL A CA 1
ATOM 644 C C . VAL A 1 89 ? 66.055 95.084 79.423 1.00 45.13 100 VAL A C 1
ATOM 645 O O . VAL A 1 89 ? 66.630 95.838 80.207 1.00 47.08 100 VAL A O 1
ATOM 649 N N . VAL A 1 90 ? 65.535 95.488 78.268 1.00 44.30 101 VAL A N 1
ATOM 650 C CA . VAL A 1 90 ? 65.585 96.872 77.807 1.00 45.60 101 VAL A CA 1
ATOM 651 C C . VAL A 1 90 ? 64.200 97.266 77.311 1.00 46.03 101 VAL A C 1
ATOM 652 O O . VAL A 1 90 ? 63.500 96.444 76.723 1.00 44.37 101 VAL A O 1
ATOM 656 N N . ASN A 1 91 ? 63.796 98.511 77.558 1.00 48.53 102 ASN A N 1
ATOM 657 C CA . ASN A 1 91 ? 62.435 98.947 77.205 1.00 49.74 102 ASN A CA 1
ATOM 658 C C . ASN A 1 91 ? 62.254 99.317 75.726 1.00 48.60 102 ASN A C 1
ATOM 659 O O . ASN A 1 91 ? 61.143 99.228 75.202 1.00 48.98 102 ASN A O 1
ATOM 664 N N . GLN A 1 92 ? 63.333 99.725 75.062 1.00 47.54 103 GLN A N 1
ATOM 665 C CA . GLN A 1 92 ? 63.296 99.974 73.621 1.00 46.54 103 GLN A CA 1
ATOM 666 C C . GLN A 1 92 ? 64.682 99.926 72.979 1.00 44.85 103 GLN A C 1
ATOM 667 O O . GLN A 1 92 ? 65.700 99.949 73.666 1.00 44.95 103 GLN A O 1
ATOM 673 N N . HIS A 1 93 ? 64.703 99.857 71.651 1.00 43.41 104 HIS A N 1
ATOM 674 C CA . HIS A 1 93 ? 65.945 99.836 70.890 1.00 42.07 104 HIS A CA 1
ATOM 675 C C . HIS A 1 93 ? 65.628 99.961 69.404 1.00 41.65 104 HIS A C 1
ATOM 676 O O . HIS A 1 93 ? 64.538 99.602 68.967 1.00 41.29 104 HIS A O 1
ATOM 683 N N . GLU A 1 94 ? 66.584 100.475 68.633 1.00 41.87 105 GLU A N 1
ATOM 684 C CA . GLU A 1 94 ? 66.438 100.588 67.182 1.00 41.77 105 GLU A CA 1
ATOM 685 C C . GLU A 1 94 ? 66.459 99.196 66.550 1.00 39.31 105 GLU A C 1
ATOM 686 O O . GLU A 1 94 ? 67.171 98.314 67.016 1.00 37.61 105 GLU A O 1
ATOM 692 N N . VAL A 1 95 ? 65.667 99.013 65.498 1.00 39.37 106 VAL A N 1
ATOM 693 C CA . VAL A 1 95 ? 65.633 97.766 64.743 1.00 37.71 106 VAL A CA 1
ATOM 694 C C . VAL A 1 95 ? 66.731 97.807 63.700 1.00 37.72 106 VAL A C 1
ATOM 695 O O . VAL A 1 95 ? 66.743 98.695 62.857 1.00 39.53 106 VAL A O 1
ATOM 699 N N . HIS A 1 96 ? 67.649 96.849 63.751 1.00 36.35 107 HIS A N 1
ATOM 700 C CA . HIS A 1 96 ? 68.764 96.789 62.799 1.00 36.50 107 HIS A CA 1
ATOM 701 C C . HIS A 1 96 ? 68.670 95.610 61.831 1.00 35.74 107 HIS A C 1
ATOM 702 O O . HIS A 1 96 ? 69.052 95.726 60.664 1.00 36.62 107 HIS A O 1
ATOM 709 N N . LEU A 1 97 ? 68.176 94.477 62.320 1.00 34.32 108 LEU A N 1
ATOM 710 C CA . LEU A 1 97 ? 68.185 93.244 61.553 1.00 33.72 108 LEU A CA 1
ATOM 711 C C . LEU A 1 97 ? 66.928 92.443 61.834 1.00 33.41 108 LEU A C 1
ATOM 712 O O . LEU A 1 97 ? 66.377 92.499 62.932 1.00 32.90 108 LEU A O 1
ATOM 717 N N . SER A 1 98 ? 66.488 91.697 60.826 1.00 34.00 109 SER A N 1
ATOM 718 C CA . SER A 1 98 ? 65.354 90.798 60.943 1.00 33.96 109 SER A CA 1
ATOM 719 C C . SER A 1 98 ? 65.798 89.411 60.505 1.00 33.53 109 SER A C 1
ATOM 720 O O . SER A 1 98 ? 66.149 89.219 59.351 1.00 34.77 109 SER A O 1
ATOM 723 N N . ILE A 1 99 ? 65.803 88.453 61.423 1.00 32.36 110 ILE A N 1
ATOM 724 C CA . ILE A 1 99 ? 66.149 87.075 61.087 1.00 32.21 110 ILE A CA 1
ATOM 725 C C . ILE A 1 99 ? 64.886 86.231 61.032 1.00 32.95 110 ILE A C 1
ATOM 726 O O . ILE A 1 99 ? 64.068 86.257 61.946 1.00 32.41 110 ILE A O 1
ATOM 731 N N . SER A 1 100 ? 64.742 85.485 59.944 1.00 34.51 111 SER A N 1
ATOM 732 C CA . SER A 1 100 ? 63.593 84.624 59.721 1.00 35.79 111 SER A CA 1
ATOM 733 C C . SER A 1 100 ? 64.068 83.176 59.735 1.00 36.08 111 SER A C 1
ATOM 734 O O . SER A 1 100 ? 64.753 82.742 58.811 1.00 36.92 111 SER A O 1
ATOM 737 N N . LEU A 1 101 ? 63.714 82.444 60.793 1.00 35.67 112 LEU A N 1
ATOM 738 C CA . LEU A 1 101 ? 64.138 81.055 60.965 1.00 36.05 112 LEU A CA 1
ATOM 739 C C . LEU A 1 101 ? 63.302 80.159 60.078 1.00 38.58 112 LEU A C 1
ATOM 740 O O . LEU A 1 101 ? 62.087 80.116 60.220 1.00 39.53 112 LEU A O 1
ATOM 745 N N . VAL A 1 102 ? 63.961 79.442 59.172 1.00 40.33 113 VAL A N 1
ATOM 746 C CA . VAL A 1 102 ? 63.288 78.644 58.153 1.00 43.31 113 VAL A CA 1
ATOM 747 C C . VAL A 1 102 ? 63.692 77.184 58.267 1.00 44.91 113 VAL A C 1
ATOM 748 O O . VAL A 1 102 ? 64.834 76.881 58.601 1.00 44.24 113 VAL A O 1
ATOM 752 N N . LYS A 1 103 ? 62.752 76.284 57.988 1.00 47.63 114 LYS A N 1
ATOM 753 C CA . LYS A 1 103 ? 63.034 74.853 57.979 1.00 49.76 114 LYS A CA 1
ATOM 754 C C . LYS A 1 103 ? 63.888 74.569 56.748 1.00 51.84 114 LYS A C 1
ATOM 755 O O . LYS A 1 103 ? 63.572 75.050 55.659 1.00 53.44 114 LYS A O 1
ATOM 761 N N . PRO A 1 104 ? 64.974 73.795 56.909 1.00 52.43 115 PRO A N 1
ATOM 762 C CA . PRO A 1 104 ? 65.885 73.505 55.805 1.00 54.47 115 PRO A CA 1
ATOM 763 C C . PRO A 1 104 ? 65.206 73.121 54.493 1.00 58.14 115 PRO A C 1
ATOM 764 O O . PRO A 1 104 ? 65.653 73.550 53.432 1.00 59.32 115 PRO A O 1
ATOM 768 N N . GLU A 1 105 ? 64.136 72.331 54.570 1.00 60.38 116 GLU A N 1
ATOM 769 C CA . GLU A 1 105 ? 63.449 71.831 53.367 1.00 64.53 116 GLU A CA 1
ATOM 770 C C . GLU A 1 105 ? 62.777 72.963 52.581 1.00 64.87 116 GLU A C 1
ATOM 771 O O . GLU A 1 105 ? 62.666 72.889 51.356 1.00 67.91 116 GLU A O 1
ATOM 777 N N . LYS A 1 106 ? 62.331 73.999 53.295 1.00 62.13 117 LYS A N 1
ATOM 778 C CA . LYS A 1 106 ? 61.606 75.124 52.697 1.00 62.45 117 LYS A CA 1
ATOM 779 C C . LYS A 1 106 ? 62.536 76.285 52.340 1.00 60.68 117 LYS A C 1
ATOM 780 O O . LYS A 1 106 ? 62.089 77.330 51.863 1.00 60.72 117 LYS A O 1
ATOM 794 N N . PRO A 1 108 ? 65.049 78.525 50.313 1.00 61.02 119 PRO A N 1
ATOM 795 C CA . PRO A 1 108 ? 65.314 78.750 48.883 1.00 64.22 119 PRO A CA 1
ATOM 796 C C . PRO A 1 108 ? 66.752 78.436 48.474 1.00 65.10 119 PRO A C 1
ATOM 797 O O . PRO A 1 108 ? 67.623 78.278 49.330 1.00 62.83 119 PRO A O 1
ATOM 801 N N . LEU A 1 109 ? 66.993 78.363 47.168 1.00 68.87 120 LEU A N 1
ATOM 802 C CA . LEU A 1 109 ? 68.330 78.085 46.652 1.00 70.42 120 LEU A CA 1
ATOM 803 C C . LEU A 1 109 ? 69.301 79.194 47.044 1.00 68.01 120 LEU A C 1
ATOM 804 O O . LEU A 1 109 ? 68.917 80.359 47.170 1.00 66.41 120 LEU A O 1
ATOM 809 N N . LEU A 1 110 ? 70.559 78.810 47.238 1.00 68.23 121 LEU A N 1
ATOM 810 C CA . LEU A 1 110 ? 71.590 79.711 47.745 1.00 66.14 121 LEU A CA 1
ATOM 811 C C . LEU A 1 110 ? 72.461 80.179 46.580 1.00 68.76 121 LEU A C 1
ATOM 812 O O . LEU A 1 110 ? 73.039 79.358 45.861 1.00 71.69 121 LEU A O 1
ATOM 817 N N . ASP A 1 111 ? 72.541 81.494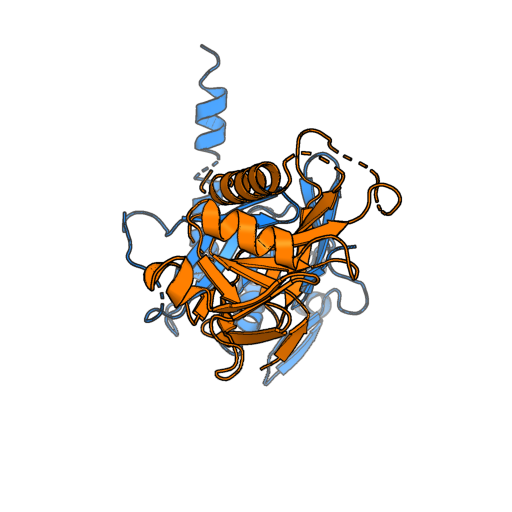 46.389 1.00 67.93 122 ASP A N 1
ATOM 818 C CA . ASP A 1 111 ? 73.302 82.069 45.276 1.00 70.48 122 ASP A CA 1
ATOM 819 C C . ASP A 1 111 ? 74.793 82.044 45.591 1.00 69.58 122 ASP A C 1
ATOM 820 O O . ASP A 1 111 ? 75.609 81.625 44.766 1.00 72.59 122 ASP A O 1
ATOM 825 N N . ASP A 1 112 ? 75.129 82.497 46.795 1.00 65.54 123 ASP A N 1
ATOM 826 C CA . ASP A 1 112 ? 76.500 82.526 47.277 1.00 64.54 123 ASP A CA 1
ATOM 827 C C . ASP A 1 112 ? 76.552 81.879 48.659 1.00 61.24 123 ASP A C 1
ATOM 828 O O . ASP A 1 112 ? 76.176 82.509 49.647 1.00 58.24 123 ASP A O 1
ATOM 833 N N . PRO A 1 113 ? 77.022 80.621 48.738 1.00 61.97 124 PRO A N 1
ATOM 834 C CA . PRO A 1 113 ? 77.060 79.912 50.024 1.00 59.37 124 PRO A CA 1
ATOM 835 C C . PRO A 1 113 ? 78.129 80.412 51.003 1.00 57.08 124 PRO A C 1
ATOM 836 O O . PRO A 1 113 ? 78.154 79.968 52.148 1.00 55.10 124 PRO A O 1
ATOM 840 N N . LEU A 1 114 ? 78.997 81.320 50.557 1.00 57.47 125 LEU A N 1
ATOM 841 C CA . LEU A 1 114 ? 79.990 81.951 51.429 1.00 55.71 125 LEU A CA 1
ATOM 842 C C . LEU A 1 114 ? 79.396 83.123 52.216 1.00 52.44 125 LEU A C 1
ATOM 843 O O . LEU A 1 114 ? 80.072 83.701 53.067 1.00 51.17 125 LEU A O 1
ATOM 848 N N . ASN A 1 115 ? 78.145 83.476 51.923 1.00 51.35 126 ASN A N 1
ATOM 849 C CA . ASN A 1 115 ? 77.428 84.525 52.650 1.00 48.58 126 ASN A CA 1
ATOM 850 C C . ASN A 1 115 ? 76.027 84.067 53.050 1.00 46.84 126 ASN A C 1
ATOM 851 O O . ASN A 1 115 ? 75.522 83.087 52.509 1.00 48.14 126 ASN A O 1
ATOM 856 N N . PRO A 1 116 ? 75.392 84.774 54.002 1.00 44.17 127 PRO A N 1
ATOM 857 C CA . PRO A 1 116 ? 74.017 84.433 54.370 1.00 42.86 127 PRO A CA 1
ATOM 858 C C . PRO A 1 116 ? 73.034 84.770 53.256 1.00 44.16 127 PRO A C 1
ATOM 859 O O . PRO A 1 116 ? 73.362 85.551 52.363 1.00 45.46 127 PRO A O 1
ATOM 863 N N . LEU A 1 117 ? 71.839 84.190 53.310 1.00 43.92 128 LEU A N 1
ATOM 864 C CA . LEU A 1 117 ? 70.807 84.527 52.343 1.00 45.53 128 LEU A CA 1
ATOM 865 C C . LEU A 1 117 ? 70.134 85.811 52.799 1.00 44.16 128 LEU A C 1
ATOM 866 O O . LEU A 1 117 ? 69.278 85.791 53.682 1.00 42.59 128 LEU A O 1
ATOM 871 N N . TYR A 1 118 ? 70.553 86.925 52.199 1.00 44.95 129 TYR A N 1
ATOM 872 C CA . TYR A 1 118 ? 70.051 88.253 52.550 1.00 44.04 129 TYR A CA 1
ATOM 873 C C . TYR A 1 118 ? 68.842 88.638 51.702 1.00 45.88 129 TYR A C 1
ATOM 874 O O . TYR A 1 118 ? 68.814 88.407 50.491 1.00 48.07 129 TYR A O 1
ATOM 883 N N . ARG A 1 119 ? 67.851 89.228 52.364 1.00 45.07 130 ARG A N 1
ATOM 884 C CA . ARG A 1 119 ? 66.720 89.872 51.710 1.00 46.89 130 ARG A CA 1
ATOM 885 C C . ARG A 1 119 ? 66.486 91.206 52.409 1.00 45.82 130 ARG A C 1
ATOM 886 O O . ARG A 1 119 ? 67.275 91.599 53.260 1.00 43.65 130 ARG A O 1
ATOM 894 N N . THR A 1 120 ? 65.416 91.904 52.033 1.00 47.64 131 THR A N 1
ATOM 895 C CA . THR A 1 120 ? 65.011 93.145 52.697 1.00 47.26 131 THR A CA 1
ATOM 896 C C . THR A 1 120 ? 63.552 93.064 53.142 1.00 47.60 131 THR A C 1
ATOM 897 O O . THR A 1 120 ? 62.706 92.551 52.417 1.00 49.44 131 THR A O 1
ATOM 901 N N . GLU A 1 121 ? 63.281 93.570 54.343 1.00 46.31 132 GLU A N 1
ATOM 902 C CA . GLU A 1 121 ? 61.924 93.721 54.868 1.00 46.93 132 GLU A CA 1
ATOM 903 C C . GLU A 1 121 ? 61.568 95.193 54.924 1.00 48.07 132 GLU A C 1
ATOM 904 O O . GLU A 1 121 ? 62.363 96.005 55.397 1.00 47.12 132 GLU A O 1
ATOM 910 N N . ILE A 1 122 ? 60.369 95.529 54.454 1.00 50.26 133 ILE A N 1
ATOM 911 C CA . ILE A 1 122 ? 59.847 96.886 54.585 1.00 51.80 133 ILE A CA 1
ATOM 912 C C . ILE A 1 122 ? 59.041 96.965 55.877 1.00 50.79 133 ILE A C 1
ATOM 913 O O . ILE A 1 122 ? 57.945 96.415 55.968 1.00 51.68 133 ILE A O 1
ATOM 918 N N . ILE A 1 123 ? 59.604 97.630 56.882 1.00 49.31 134 ILE A N 1
ATOM 919 C CA . ILE A 1 123 ? 58.926 97.836 58.158 1.00 48.63 134 ILE A CA 1
ATOM 920 C C . ILE A 1 123 ? 58.611 99.327 58.311 1.00 50.59 134 ILE A C 1
ATOM 921 O O . ILE A 1 123 ? 59.506 100.143 58.510 1.00 50.38 134 ILE A O 1
ATOM 926 N N . LEU A 1 124 ? 57.334 99.672 58.199 1.00 52.80 135 LEU A N 1
ATOM 927 C CA . LEU A 1 124 ? 56.901 101.067 58.173 1.00 55.57 135 LEU A CA 1
ATOM 928 C C . LEU A 1 124 ? 57.713 101.891 57.177 1.00 56.73 135 LEU A C 1
ATOM 929 O O . LEU A 1 124 ? 58.149 102.998 57.484 1.00 57.79 135 LEU A O 1
ATOM 934 N N . GLY A 1 125 ? 57.918 101.329 55.987 1.00 56.86 136 GLY A N 1
ATOM 935 C CA . GLY A 1 125 ? 58.599 102.022 54.899 1.00 58.38 136 GLY A CA 1
ATOM 936 C C . GLY A 1 125 ? 60.107 102.110 55.021 1.00 56.40 136 GLY A C 1
ATOM 937 O O . GLY A 1 125 ? 60.745 102.808 54.238 1.00 58.13 136 GLY A O 1
ATOM 938 N N . ILE A 1 126 ? 60.685 101.412 55.993 1.00 53.16 137 ILE A N 1
ATOM 939 C CA . ILE A 1 126 ? 62.130 101.417 56.191 1.00 51.36 137 ILE A CA 1
ATOM 940 C C . ILE A 1 126 ? 62.700 100.055 55.798 1.00 49.17 137 ILE A C 1
ATOM 941 O O . ILE A 1 126 ? 62.133 99.022 56.136 1.00 47.85 137 ILE A O 1
ATOM 946 N N . ASN A 1 127 ? 63.809 100.069 55.064 1.00 49.15 138 ASN A N 1
ATOM 947 C CA . ASN A 1 127 ? 64.467 98.846 54.635 1.00 47.57 138 ASN A CA 1
ATOM 948 C C . ASN A 1 127 ? 65.267 98.266 55.774 1.00 44.90 138 ASN A C 1
ATOM 949 O O . ASN A 1 127 ? 66.285 98.832 56.164 1.00 44.92 138 ASN A O 1
ATOM 954 N N . VAL A 1 128 ? 64.800 97.143 56.309 1.00 43.15 139 VAL A N 1
ATOM 955 C CA . VAL A 1 128 ? 65.543 96.403 57.311 1.00 40.65 139 VAL A CA 1
ATOM 956 C C . VAL A 1 128 ? 66.127 95.152 56.648 1.00 40.07 139 VAL A C 1
ATOM 957 O O . VAL A 1 128 ? 65.394 94.379 56.031 1.00 40.56 139 VAL A O 1
ATOM 961 N N . PRO A 1 129 ? 67.454 94.961 56.747 1.00 39.31 140 PRO A N 1
ATOM 962 C CA . PRO A 1 129 ? 68.052 93.744 56.204 1.00 38.91 140 PRO A CA 1
ATOM 963 C C . PRO A 1 129 ? 67.450 92.500 56.840 1.00 37.56 140 PRO A C 1
ATOM 964 O O . PRO A 1 129 ? 67.152 92.501 58.034 1.00 36.18 140 PRO A O 1
ATOM 968 N N . LYS A 1 130 ? 67.269 91.457 56.038 1.00 38.34 141 LYS A N 1
ATOM 969 C CA . LYS A 1 130 ? 66.592 90.244 56.476 1.00 37.70 141 LYS A CA 1
ATOM 970 C C . LYS A 1 130 ? 67.397 89.026 56.061 1.00 37.71 141 LYS A C 1
ATOM 971 O O . LYS A 1 130 ? 67.786 88.909 54.905 1.00 39.24 141 LYS A O 1
ATOM 977 N N . ILE A 1 131 ? 67.644 88.124 57.004 1.00 36.36 142 ILE A N 1
ATOM 978 C CA . ILE A 1 131 ? 68.363 86.893 56.716 1.00 36.74 142 ILE A CA 1
ATOM 979 C C . ILE A 1 131 ? 67.410 85.723 56.855 1.00 37.08 142 ILE A C 1
ATOM 980 O O . ILE A 1 131 ? 66.642 85.662 57.800 1.00 36.07 142 ILE A O 1
ATOM 985 N N . LEU A 1 132 ? 67.448 84.812 55.893 1.00 39.10 143 LEU A N 1
ATOM 986 C CA . LEU A 1 132 ? 66.747 83.538 56.003 1.00 39.97 143 LEU A CA 1
ATOM 987 C C . LEU A 1 132 ? 67.733 82.527 56.566 1.00 39.54 143 LEU A C 1
ATOM 988 O O . LEU A 1 132 ? 68.713 82.195 55.910 1.00 40.48 143 LEU A O 1
ATOM 993 N N . PHE A 1 133 ? 67.491 82.053 57.784 1.00 38.68 144 PHE A N 1
ATOM 994 C CA . PHE A 1 133 ? 68.416 81.133 58.438 1.00 38.50 144 PHE A CA 1
ATOM 995 C C . PHE A 1 133 ? 67.829 79.737 58.594 1.00 39.91 144 PHE A C 1
ATOM 996 O O . PHE A 1 133 ? 66.773 79.582 59.194 1.00 39.42 144 PHE A O 1
ATOM 1004 N N . PRO A 1 134 ? 68.529 78.712 58.069 1.00 42.15 145 PRO A N 1
ATOM 1005 C CA . PRO A 1 134 ? 68.063 77.337 58.181 1.00 44.03 145 PRO A CA 1
ATOM 1006 C C . PRO A 1 134 ? 68.214 76.803 59.596 1.00 43.41 145 PRO A C 1
ATOM 1007 O O . PRO A 1 134 ? 69.283 76.928 60.188 1.00 42.46 145 PRO A O 1
ATOM 1011 N N . ILE A 1 135 ? 67.149 76.207 60.123 1.00 44.56 146 ILE A N 1
ATOM 1012 C CA . ILE A 1 135 ? 67.140 75.718 61.495 1.00 44.33 146 ILE A CA 1
ATOM 1013 C C . ILE A 1 135 ? 67.305 74.201 61.542 1.00 46.76 146 ILE A C 1
ATOM 1014 O O . ILE A 1 135 ? 66.410 73.460 61.146 1.00 48.99 146 ILE A O 1
ATOM 1019 N N . HIS A 1 136 ? 68.464 73.751 62.013 1.00 47.14 147 HIS A N 1
ATOM 1020 C CA . HIS A 1 136 ? 68.704 72.336 62.283 1.00 49.28 147 HIS A CA 1
ATOM 1021 C C . HIS A 1 136 ? 68.629 72.132 63.791 1.00 48.73 147 HIS A C 1
ATOM 1022 O O . HIS A 1 136 ? 69.125 72.970 64.545 1.00 47.05 147 HIS A O 1
ATOM 1029 N N . PRO A 1 137 ? 68.017 71.023 64.247 1.00 50.86 148 PRO A N 1
ATOM 1030 C CA . PRO A 1 137 ? 67.937 70.844 65.698 1.00 50.24 148 PRO A CA 1
ATOM 1031 C C . PRO A 1 137 ? 69.286 70.441 66.301 1.00 50.50 148 PRO A C 1
ATOM 1032 O O . PRO A 1 137 ? 69.913 69.494 65.827 1.00 52.66 148 PRO A O 1
ATOM 1036 N N . GLY A 1 138 ? 69.729 71.176 67.318 1.00 48.70 149 GLY A N 1
ATOM 1037 C CA . GLY A 1 138 ? 70.912 70.801 68.092 1.00 49.22 149 GLY A CA 1
ATOM 1038 C C . GLY A 1 138 ? 72.258 71.014 67.413 1.00 49.38 149 GLY A C 1
ATOM 1039 O O . GLY A 1 138 ? 73.106 70.116 67.413 1.00 51.57 149 GLY A O 1
ATOM 1040 N N . ARG A 1 139 ? 72.455 72.196 66.832 1.00 47.30 150 ARG A N 1
ATOM 1041 C CA . ARG A 1 139 ? 73.771 72.618 66.354 1.00 47.07 150 ARG A CA 1
ATOM 1042 C C . ARG A 1 139 ? 74.191 73.892 67.084 1.00 45.11 150 ARG A C 1
ATOM 1043 O O . ARG A 1 139 ? 75.021 74.661 66.589 1.00 44.95 150 ARG A O 1
ATOM 1051 N N . ASN A 1 140 ? 73.619 74.092 68.270 1.00 43.93 151 ASN A N 1
ATOM 1052 C CA . ASN A 1 140 ? 73.877 75.265 69.095 1.00 42.19 151 ASN A CA 1
ATOM 1053 C C . ASN A 1 140 ? 73.391 76.525 68.397 1.00 40.05 151 ASN A C 1
ATOM 1054 O O . ASN A 1 140 ? 74.156 77.456 68.157 1.00 39.71 151 ASN A O 1
ATOM 1059 N N . LEU A 1 141 ? 72.094 76.544 68.102 1.00 39.03 152 LEU A N 1
ATOM 1060 C CA . LEU A 1 141 ? 71.436 77.677 67.442 1.00 37.30 152 LEU A CA 1
ATOM 1061 C C . LEU A 1 141 ? 71.701 79.041 68.099 1.00 35.68 152 LEU A C 1
ATOM 1062 O O . LEU A 1 141 ? 71.856 80.031 67.393 1.00 35.32 152 LEU A O 1
ATOM 1067 N N . PRO A 1 142 ? 71.748 79.107 69.442 1.00 35.08 153 PRO A N 1
ATOM 1068 C CA . PRO A 1 142 ? 72.060 80.401 70.053 1.00 33.94 153 PRO A CA 1
ATOM 1069 C C . PRO A 1 142 ? 73.407 80.945 69.611 1.00 33.79 153 PRO A C 1
ATOM 1070 O O . PRO A 1 142 ? 73.517 82.129 69.285 1.00 33.34 153 PRO A O 1
ATOM 1074 N N . LEU A 1 143 ? 74.419 80.082 69.587 1.00 34.40 154 LEU A N 1
ATOM 1075 C CA . LEU A 1 143 ? 75.752 80.488 69.156 1.00 34.57 154 LEU A CA 1
ATOM 1076 C C . LEU A 1 143 ? 75.732 80.876 67.683 1.00 34.12 154 LEU A C 1
ATOM 1077 O O . LEU A 1 143 ? 76.418 81.806 67.279 1.00 34.17 154 LEU A O 1
ATOM 1082 N N . LEU A 1 144 ? 74.943 80.163 66.887 1.00 33.90 155 LEU A N 1
ATOM 1083 C CA . LEU A 1 144 ? 74.873 80.428 65.459 1.00 33.97 155 LEU A CA 1
ATOM 1084 C C . LEU A 1 144 ? 74.250 81.785 65.182 1.00 32.84 155 LEU A C 1
ATOM 1085 O O . LEU A 1 144 ? 74.768 82.563 64.384 1.00 33.09 155 LEU A O 1
ATOM 1090 N N . ILE A 1 145 ? 73.147 82.069 65.864 1.00 32.01 156 ILE A N 1
ATOM 1091 C CA . ILE A 1 145 ? 72.446 83.343 65.725 1.00 31.02 156 ILE A CA 1
ATOM 1092 C C . ILE A 1 145 ? 73.284 84.501 66.259 1.00 30.74 156 ILE A C 1
ATOM 1093 O O . ILE A 1 145 ? 73.310 85.572 65.667 1.00 30.83 156 ILE A O 1
ATOM 1098 N N . GLU A 1 146 ? 73.976 84.288 67.369 1.00 30.89 157 GLU A N 1
ATOM 1099 C CA . GLU A 1 146 ? 74.894 85.304 67.893 1.00 31.18 157 GLU A CA 1
ATOM 1100 C C . GLU A 1 146 ? 76.001 85.604 66.893 1.00 31.59 157 GLU A C 1
ATOM 1101 O O . GLU A 1 146 ? 76.361 86.756 66.686 1.00 31.81 157 GLU A O 1
ATOM 1107 N N . THR A 1 147 ? 76.540 84.556 66.283 1.00 32.18 158 THR A N 1
ATOM 1108 C CA . THR A 1 147 ? 77.609 84.694 65.295 1.00 33.10 158 THR A CA 1
ATOM 1109 C C . THR A 1 147 ? 77.100 85.371 64.021 1.00 33.06 158 THR A C 1
ATOM 1110 O O . THR A 1 147 ? 77.793 86.206 63.441 1.00 33.82 158 THR A O 1
ATOM 1114 N N . LEU A 1 148 ? 75.888 85.011 63.602 1.00 32.37 159 LEU A N 1
ATOM 1115 C CA . LEU A 1 148 ? 75.245 85.631 62.445 1.00 32.41 159 LEU A CA 1
ATOM 1116 C C . LEU A 1 148 ? 75.076 87.131 62.638 1.00 32.37 159 LEU A C 1
ATOM 1117 O O . LEU A 1 148 ? 75.263 87.905 61.697 1.00 33.40 159 LEU A O 1
ATOM 1122 N N . VAL A 1 149 ? 74.711 87.532 63.855 1.00 31.74 160 VAL A N 1
ATOM 1123 C CA . VAL A 1 149 ? 74.432 88.936 64.164 1.00 31.80 160 VAL A CA 1
ATOM 1124 C C . VAL A 1 149 ? 75.717 89.740 64.248 1.00 32.84 160 VAL A C 1
ATOM 1125 O O . VAL A 1 149 ? 75.774 90.862 63.766 1.00 33.74 160 VAL A O 1
ATOM 1129 N N . ARG A 1 150 ? 76.747 89.164 64.858 1.00 33.46 161 ARG A N 1
ATOM 1130 C CA . ARG A 1 150 ? 78.051 89.828 64.973 1.00 34.79 161 ARG A CA 1
ATOM 1131 C C . ARG A 1 150 ? 78.689 90.019 63.603 1.00 36.20 161 ARG A C 1
ATOM 1132 O O . ARG A 1 150 ? 79.313 91.045 63.345 1.00 37.66 161 ARG A O 1
ATOM 1140 N N . ASN A 1 151 ? 78.526 89.028 62.731 1.00 36.56 162 ASN A N 1
ATOM 1141 C CA . ASN A 1 151 ? 78.980 89.134 61.345 1.00 38.13 162 ASN A CA 1
ATOM 1142 C C . ASN A 1 151 ? 78.243 90.229 60.606 1.00 38.55 162 ASN A C 1
ATOM 1143 O O . ASN A 1 151 ? 78.837 90.951 59.805 1.00 40.14 162 ASN A O 1
ATOM 1148 N N . HIS A 1 152 ? 76.946 90.345 60.872 1.00 37.72 163 HIS A N 1
ATOM 1149 C CA . HIS A 1 152 ? 76.134 91.381 60.245 1.00 38.36 163 HIS A CA 1
ATOM 1150 C C . HIS A 1 152 ? 76.616 92.778 60.642 1.00 39.41 163 HIS A C 1
ATOM 1151 O O . HIS A 1 152 ? 76.735 93.659 59.792 1.00 40.60 163 HIS A O 1
ATOM 1158 N N . ARG A 1 153 ? 76.895 92.970 61.927 1.00 39.31 164 ARG A N 1
ATOM 1159 C CA . ARG A 1 153 ? 77.369 94.256 62.419 1.00 40.86 164 ARG A CA 1
ATOM 1160 C C . ARG A 1 153 ? 78.704 94.636 61.792 1.00 42.94 164 ARG A C 1
ATOM 1161 O O . ARG A 1 153 ? 78.910 95.793 61.427 1.00 44.58 164 ARG A O 1
ATOM 1169 N N . LEU A 1 154 ? 79.610 93.671 61.671 1.00 43.41 165 LEU A N 1
ATOM 1170 C CA . LEU A 1 154 ? 80.873 93.913 60.981 1.00 45.61 165 LEU A CA 1
ATOM 1171 C C . LEU A 1 154 ? 80.632 94.296 59.522 1.00 46.92 165 LEU A C 1
ATOM 1172 O O . LEU A 1 154 ? 81.277 95.201 58.999 1.00 48.74 165 LEU A O 1
ATOM 1177 N N . LYS A 1 155 ? 79.692 93.614 58.878 1.00 46.51 166 LYS A N 1
ATOM 1178 C CA . LYS A 1 155 ? 79.366 93.882 57.478 1.00 48.28 166 LYS A CA 1
ATOM 1179 C C . LYS A 1 155 ? 78.783 95.287 57.267 1.00 49.11 166 LYS A C 1
ATOM 1180 O O . LYS A 1 155 ? 79.145 95.975 56.315 1.00 50.92 166 LYS A O 1
ATOM 1194 N N . GLU A 1 157 ? 79.259 97.838 59.296 1.00 50.59 168 GLU A N 1
ATOM 1195 C CA . GLU A 1 157 ? 80.387 98.734 59.544 1.00 52.57 168 GLU A CA 1
ATOM 1196 C C . GLU A 1 157 ? 81.342 98.768 58.352 1.00 54.36 168 GLU A C 1
ATOM 1197 O O . GLU A 1 157 ? 82.038 99.756 58.143 1.00 56.57 168 GLU A O 1
ATOM 1203 N N . GLY A 1 158 ? 81.371 97.683 57.584 1.00 53.71 169 GLY A N 1
ATOM 1204 C CA . GLY A 1 158 ? 82.134 97.624 56.349 1.00 55.71 169 GLY A CA 1
ATOM 1205 C C . GLY A 1 158 ? 81.606 98.571 55.291 1.00 57.40 169 GLY A C 1
ATOM 1206 O O . GLY A 1 158 ? 82.389 99.230 54.603 1.00 59.97 169 GLY A O 1
ATOM 1207 N N . TYR A 1 159 ? 80.282 98.642 55.150 1.00 56.18 170 TYR A N 1
ATOM 1208 C CA . TYR A 1 159 ? 79.666 99.565 54.193 1.00 58.00 170 TYR A CA 1
ATOM 1209 C C . TYR A 1 159 ? 79.801 101.003 54.656 1.00 58.96 170 TYR A C 1
ATOM 1210 O O . TYR A 1 159 ? 80.018 101.895 53.844 1.00 61.60 170 TYR A O 1
ATOM 1219 N N . ASP A 1 160 ? 79.664 101.227 55.958 1.00 57.23 171 ASP A N 1
ATOM 1220 C CA . ASP A 1 160 ? 79.821 102.564 56.525 1.00 58.72 171 ASP A CA 1
ATOM 1221 C C . ASP A 1 160 ? 81.243 103.093 56.364 1.00 60.66 171 ASP A C 1
ATOM 1222 O O . ASP A 1 160 ? 81.436 104.289 56.164 1.00 63.32 171 ASP A O 1
ATOM 1227 N N . SER A 1 161 ? 82.229 102.205 56.447 1.00 59.65 172 SER A N 1
ATOM 1228 C CA . SER A 1 161 ? 83.617 102.567 56.163 1.00 61.88 172 SER A CA 1
ATOM 1229 C C . SER A 1 161 ? 83.808 102.901 54.689 1.00 63.87 172 SER A C 1
ATOM 1230 O O . SER A 1 161 ? 84.468 103.878 54.358 1.00 66.62 172 SER A O 1
ATOM 1233 N N . SER A 1 162 ? 83.232 102.081 53.814 1.00 62.62 173 SER A N 1
ATOM 1234 C CA . SER A 1 162 ? 83.337 102.285 52.369 1.00 64.91 173 SER A CA 1
ATOM 1235 C C . SER A 1 162 ? 82.719 103.604 51.956 1.00 66.60 173 SER A C 1
ATOM 1236 O O . SER A 1 162 ? 83.323 104.349 51.193 1.00 69.93 173 SER A O 1
ATOM 1239 N N . HIS A 1 163 ? 81.521 103.890 52.461 1.00 64.65 174 HIS A N 1
ATOM 1240 C CA . HIS A 1 163 ? 80.849 105.156 52.166 1.00 66.44 174 HIS A CA 1
ATOM 1241 C C . HIS A 1 163 ? 81.689 106.347 52.637 1.00 68.40 174 HIS A C 1
ATOM 1242 O O . HIS A 1 163 ? 81.906 107.292 51.882 1.00 71.45 174 HIS A O 1
ATOM 1249 N N . HIS A 1 164 ? 82.166 106.290 53.878 1.00 66.72 175 HIS A N 1
ATOM 1250 C CA . HIS A 1 164 ? 83.051 107.330 54.410 1.00 69.07 175 HIS A CA 1
ATOM 1251 C C . HIS A 1 164 ? 84.385 107.405 53.658 1.00 71.29 175 HIS A C 1
ATOM 1252 O O . HIS A 1 164 ? 84.997 108.471 53.588 1.00 74.53 175 HIS A O 1
ATOM 1259 N N . PHE A 1 165 ? 84.827 106.278 53.101 1.00 69.68 176 PHE A N 1
ATOM 1260 C CA . PHE A 1 165 ? 86.042 106.238 52.292 1.00 72.00 176 PHE A CA 1
ATOM 1261 C C . PHE A 1 165 ? 85.893 107.055 51.012 1.00 75.21 176 PHE A C 1
ATOM 1262 O O . PHE A 1 165 ? 86.887 107.531 50.471 1.00 78.50 176 PHE A O 1
ATOM 1270 N N . HIS A 1 166 ? 84.661 107.233 50.536 1.00 74.51 177 HIS A N 1
ATOM 1271 C CA . HIS A 1 166 ? 84.397 108.162 49.432 1.00 77.91 177 HIS A CA 1
ATOM 1272 C C . HIS A 1 166 ? 84.363 109.614 49.933 1.00 80.08 177 HIS A C 1
ATOM 1273 O O . HIS A 1 166 ? 83.361 110.314 49.799 1.00 80.55 177 HIS A O 1
ATOM 1280 N N . GLU A 1 167 ? 85.473 110.033 50.537 1.00 81.60 178 GLU A N 1
ATOM 1281 C CA . GLU A 1 167 ? 85.762 111.437 50.825 1.00 84.98 178 GLU A CA 1
ATOM 1282 C C . GLU A 1 167 ? 86.618 112.034 49.703 1.00 89.43 178 GLU A C 1
ATOM 1283 O O . GLU A 1 167 ? 86.851 113.241 49.672 1.00 93.08 178 GLU A O 1
ATOM 1289 N N . HIS A 1 168 ? 87.102 111.178 48.802 1.00 89.40 179 HIS A N 1
ATOM 1290 C CA . HIS A 1 168 ? 88.011 111.593 47.739 1.00 93.79 179 HIS A CA 1
ATOM 1291 C C . HIS A 1 168 ? 87.270 112.331 46.621 1.00 96.60 179 HIS A C 1
ATOM 1292 O O . HIS A 1 168 ? 86.109 112.040 46.331 1.00 94.71 179 HIS A O 1
ATOM 1299 N N . LYS B 1 4 ? 43.093 79.504 57.860 1.00 85.25 15 LYS B N 1
ATOM 1300 C CA . LYS B 1 4 ? 41.780 79.646 57.168 1.00 86.73 15 LYS B CA 1
ATOM 1301 C C . LYS B 1 4 ? 41.110 80.944 57.613 1.00 85.15 15 LYS B C 1
ATOM 1302 O O . LYS B 1 4 ? 40.805 81.119 58.795 1.00 87.48 15 LYS B O 1
ATOM 1308 N N . GLN B 1 5 ? 40.895 81.856 56.668 1.00 81.60 16 GLN B N 1
ATOM 1309 C CA . GLN B 1 5 ? 40.221 83.119 56.961 1.00 80.53 16 GLN B CA 1
ATOM 1310 C C . GLN B 1 5 ? 39.771 83.805 55.677 1.00 77.90 16 GLN B C 1
ATOM 1311 O O . GLN B 1 5 ? 40.570 83.994 54.763 1.00 74.11 16 GLN B O 1
ATOM 1317 N N . THR B 1 6 ? 38.492 84.174 55.619 1.00 80.33 17 THR B N 1
ATOM 1318 C CA . THR B 1 6 ? 37.917 84.832 54.445 1.00 78.69 17 THR B CA 1
ATOM 1319 C C . THR B 1 6 ? 37.898 86.345 54.638 1.00 76.22 17 THR B C 1
ATOM 1320 O O . THR B 1 6 ? 37.412 86.839 55.655 1.00 78.61 17 THR B O 1
ATOM 1324 N N . TRP B 1 7 ? 38.422 87.069 53.653 1.00 72.01 18 TRP B N 1
ATOM 1325 C CA . TRP B 1 7 ? 38.498 88.529 53.699 1.00 69.92 18 TRP B CA 1
ATOM 1326 C C . TRP B 1 7 ? 37.638 89.141 52.605 1.00 69.93 18 TRP B C 1
ATOM 1327 O O . TRP B 1 7 ? 37.282 88.467 51.637 1.00 70.43 18 TRP B O 1
ATOM 1338 N N . HIS B 1 8 ? 37.303 90.418 52.769 1.00 69.84 19 HIS B N 1
ATOM 1339 C CA . HIS B 1 8 ? 36.676 91.193 51.702 1.00 69.50 19 HIS B CA 1
ATOM 1340 C C . HIS B 1 8 ? 37.718 92.120 51.078 1.00 65.24 19 HIS B C 1
ATOM 1341 O O . HIS B 1 8 ? 38.103 93.124 51.683 1.00 64.97 19 HIS B O 1
ATOM 1348 N N . ALA B 1 9 ? 38.175 91.768 49.877 1.00 62.43 20 ALA B N 1
ATOM 1349 C CA . ALA B 1 9 ? 39.178 92.551 49.156 1.00 58.91 20 ALA B CA 1
ATOM 1350 C C . ALA B 1 9 ? 39.463 91.927 47.796 1.00 57.24 20 ALA B C 1
ATOM 1351 O O . ALA B 1 9 ? 38.941 90.859 47.474 1.00 58.84 20 ALA B O 1
ATOM 1353 N N . ASN B 1 10 ? 40.284 92.607 47.002 1.00 54.60 21 ASN B N 1
ATOM 1354 C CA . ASN B 1 10 ? 40.721 92.094 45.711 1.00 53.35 21 ASN B CA 1
ATOM 1355 C C . ASN B 1 10 ? 42.173 91.664 45.793 1.00 51.31 21 ASN B C 1
ATOM 1356 O O . ASN B 1 10 ? 42.992 92.357 46.397 1.00 50.31 21 ASN B O 1
ATOM 1361 N N . PHE B 1 11 ? 42.498 90.527 45.184 1.00 51.26 22 PHE B N 1
ATOM 1362 C CA . PHE B 1 11 ? 43.862 90.011 45.211 1.00 49.87 22 PHE B CA 1
ATOM 1363 C C . PHE B 1 11 ? 44.382 89.827 43.789 1.00 49.69 22 PHE B C 1
ATOM 1364 O O . PHE B 1 11 ? 43.790 89.093 42.999 1.00 51.04 22 PHE B O 1
ATOM 1372 N N . LEU B 1 12 ? 45.480 90.518 43.474 1.00 48.39 23 LEU B N 1
ATOM 1373 C CA . LEU B 1 12 ? 46.085 90.499 42.138 1.00 48.68 23 LEU B CA 1
ATOM 1374 C C . LEU B 1 12 ? 47.593 90.287 42.243 1.00 48.40 23 LEU B C 1
ATOM 1375 O O . LEU B 1 12 ? 48.206 90.645 43.245 1.00 47.50 23 LEU B O 1
ATOM 1380 N N . VAL B 1 13 ? 48.187 89.710 41.205 1.00 49.72 24 VAL B N 1
ATOM 1381 C CA . VAL B 1 13 ? 49.635 89.566 41.130 1.00 50.21 24 VAL B CA 1
ATOM 1382 C C . VAL B 1 13 ? 50.182 90.614 40.169 1.00 50.60 24 VAL B C 1
ATOM 1383 O O . VAL B 1 13 ? 49.867 90.598 38.976 1.00 51.82 24 VAL B O 1
ATOM 1387 N N . ILE B 1 14 ? 50.999 91.521 40.703 1.00 50.00 25 ILE B N 1
ATOM 1388 C CA . ILE B 1 14 ? 51.550 92.639 39.946 1.00 50.80 25 ILE B CA 1
ATOM 1389 C C . ILE B 1 14 ? 53.068 92.630 40.074 1.00 52.23 25 ILE B C 1
ATOM 1390 O O . ILE B 1 14 ? 53.599 92.805 41.167 1.00 51.34 25 ILE B O 1
ATOM 1395 N N . ASP B 1 15 ? 53.761 92.414 38.959 1.00 55.03 26 ASP B N 1
ATOM 1396 C CA . ASP B 1 15 ? 55.222 92.408 38.940 1.00 57.34 26 ASP B CA 1
ATOM 1397 C C . ASP B 1 15 ? 55.763 91.426 39.983 1.00 56.98 26 ASP B C 1
ATOM 1398 O O . ASP B 1 15 ? 56.608 91.776 40.803 1.00 56.95 26 ASP B O 1
ATOM 1403 N N . LYS B 1 16 ? 55.241 90.201 39.947 1.00 57.19 27 LYS B N 1
ATOM 1404 C CA . LYS B 1 16 ? 55.594 89.126 40.894 1.00 57.43 27 LYS B CA 1
ATOM 1405 C C . LYS B 1 16 ? 55.178 89.359 42.356 1.00 54.50 27 LYS B C 1
ATOM 1406 O O . LYS B 1 16 ? 55.570 88.592 43.232 1.00 54.85 27 LYS B O 1
ATOM 1420 N N . GLY B 1 18 ? 52.042 89.691 45.122 1.00 48.24 29 GLY B N 1
ATOM 1421 C CA . GLY B 1 18 ? 50.637 89.494 45.451 1.00 47.54 29 GLY B CA 1
ATOM 1422 C C . GLY B 1 18 ? 50.157 90.698 46.228 1.00 45.97 29 GLY B C 1
ATOM 1423 O O . GLY B 1 18 ? 50.652 90.964 47.314 1.00 45.51 29 GLY B O 1
ATOM 1424 N N . VAL B 1 19 ? 49.193 91.425 45.668 1.00 45.73 30 VAL B N 1
ATOM 1425 C CA . VAL B 1 19 ? 48.748 92.700 46.227 1.00 45.06 30 VAL B CA 1
ATOM 1426 C C . VAL B 1 19 ? 47.268 92.658 46.602 1.00 45.56 30 VAL B C 1
ATOM 1427 O O . VAL B 1 19 ? 46.413 92.427 45.745 1.00 46.09 30 VAL B O 1
ATOM 1431 N N . LEU B 1 20 ? 46.980 92.883 47.882 1.00 45.71 31 LEU B N 1
ATOM 1432 C CA . LEU B 1 20 ? 45.609 92.968 48.372 1.00 47.00 31 LEU B CA 1
ATOM 1433 C C . LEU B 1 20 ? 45.134 94.411 48.276 1.00 47.57 31 LEU B C 1
ATOM 1434 O O . LEU B 1 20 ? 45.793 95.308 48.799 1.00 47.61 31 LEU B O 1
ATOM 1439 N N . ILE B 1 21 ? 43.993 94.635 47.623 1.00 48.61 32 ILE B N 1
ATOM 1440 C CA . ILE B 1 21 ? 43.449 95.984 47.458 1.00 49.70 32 ILE B CA 1
ATOM 1441 C C . ILE B 1 21 ? 42.144 96.160 48.240 1.00 52.08 32 ILE B C 1
ATOM 1442 O O . ILE B 1 21 ? 41.168 95.442 48.016 1.00 53.22 32 ILE B O 1
ATOM 1447 N N . THR B 1 22 ? 42.147 97.135 49.149 1.00 53.46 33 THR B N 1
ATOM 1448 C CA . THR B 1 22 ? 41.049 97.376 50.083 1.00 56.37 33 THR B CA 1
ATOM 1449 C C . THR B 1 22 ? 40.544 98.803 49.935 1.00 58.65 33 THR B C 1
ATOM 1450 O O . THR B 1 22 ? 41.276 99.677 49.476 1.00 57.98 33 THR B O 1
ATOM 1454 N N . GLY B 1 23 ? 39.291 99.031 50.317 1.00 62.05 34 GLY B N 1
ATOM 1455 C CA . GLY B 1 23 ? 38.717 100.376 50.314 1.00 65.30 34 GLY B CA 1
ATOM 1456 C C . GLY B 1 23 ? 37.221 100.375 50.551 1.00 69.35 34 GLY B C 1
ATOM 1457 O O . GLY B 1 23 ? 36.612 99.317 50.690 1.00 69.64 34 GLY B O 1
ATOM 1458 N N . GLU B 1 24 ? 36.633 101.569 50.593 1.00 73.18 35 GLU B N 1
ATOM 1459 C CA . GLU B 1 24 ? 35.186 101.720 50.757 1.00 77.97 35 GLU B CA 1
ATOM 1460 C C . GLU B 1 24 ? 34.441 101.231 49.517 1.00 77.55 35 GLU B C 1
ATOM 1461 O O . GLU B 1 24 ? 35.020 101.122 48.435 1.00 74.17 35 GLU B O 1
ATOM 1467 N N . ALA B 1 25 ? 33.152 100.947 49.684 1.00 81.47 36 ALA B N 1
ATOM 1468 C CA . ALA B 1 25 ? 32.322 100.438 48.596 1.00 81.78 36 ALA B CA 1
ATOM 1469 C C . ALA B 1 25 ? 32.133 101.488 47.499 1.00 82.67 36 ALA B C 1
ATOM 1470 O O . ALA B 1 25 ? 32.052 102.683 47.784 1.00 85.54 36 ALA B O 1
ATOM 1472 N N . ASN B 1 26 ? 32.083 101.024 46.250 1.00 80.58 37 ASN B N 1
ATOM 1473 C CA . ASN B 1 26 ? 31.808 101.874 45.086 1.00 81.74 37 ASN B CA 1
ATOM 1474 C C . ASN B 1 26 ? 32.808 103.023 44.923 1.00 80.51 37 ASN B C 1
ATOM 1475 O O . ASN B 1 26 ? 32.434 104.198 44.944 1.00 84.24 37 ASN B O 1
ATOM 1480 N N . ILE B 1 27 ? 34.083 102.670 44.775 1.00 75.85 38 ILE B N 1
ATOM 1481 C CA . ILE B 1 27 ? 35.138 103.649 44.476 1.00 74.75 38 ILE B CA 1
ATOM 1482 C C . ILE B 1 27 ? 35.999 103.251 43.267 1.00 71.03 38 ILE B C 1
ATOM 1483 O O . ILE B 1 27 ? 36.995 103.912 42.973 1.00 70.13 38 ILE B O 1
ATOM 1488 N N . GLY B 1 28 ? 35.612 102.183 42.572 1.00 69.55 39 GLY B N 1
ATOM 1489 C CA . GLY B 1 28 ? 36.324 101.721 41.379 1.00 66.75 39 GLY B CA 1
ATOM 1490 C C . GLY B 1 28 ? 37.352 100.626 41.609 1.00 62.97 39 GLY B C 1
ATOM 1491 O O . GLY B 1 28 ? 38.258 100.455 40.796 1.00 61.08 39 GLY B O 1
ATOM 1492 N N . LYS B 1 29 ? 37.218 99.877 42.703 1.00 62.45 40 LYS B N 1
ATOM 1493 C CA . LYS B 1 29 ? 38.147 98.792 43.007 1.00 59.41 40 LYS B CA 1
ATOM 1494 C C . LYS B 1 29 ? 38.152 97.748 41.899 1.00 58.17 40 LYS B C 1
ATOM 1495 O O . LYS B 1 29 ? 39.206 97.409 41.370 1.00 56.06 40 LYS B O 1
ATOM 1501 N N . SER B 1 30 ? 36.972 97.243 41.549 1.00 60.07 41 SER B N 1
ATOM 1502 C CA . SER B 1 30 ? 36.849 96.229 40.497 1.00 59.66 41 SER B CA 1
ATOM 1503 C C . SER B 1 30 ? 37.237 96.782 39.129 1.00 59.18 41 SER B C 1
ATOM 1504 O O . SER B 1 30 ? 37.789 96.063 38.302 1.00 58.15 41 SER B O 1
ATOM 1507 N N . GLU B 1 31 ? 36.948 98.060 38.900 1.00 60.53 42 GLU B N 1
ATOM 1508 C CA . GLU B 1 31 ? 37.376 98.738 37.680 1.00 60.60 42 GLU B CA 1
ATOM 1509 C C . GLU B 1 31 ? 38.897 98.810 37.624 1.00 58.18 42 GLU B C 1
ATOM 1510 O O . GLU B 1 31 ? 39.488 98.677 36.554 1.00 57.97 42 GLU B O 1
ATOM 1516 N N . LEU B 1 32 ? 39.524 99.020 38.779 1.00 56.84 43 LEU B N 1
ATOM 1517 C CA . LEU B 1 32 ? 40.982 99.046 38.873 1.00 54.91 43 LEU B CA 1
ATOM 1518 C C . LEU B 1 32 ? 41.577 97.677 38.560 1.00 53.11 43 LEU B C 1
ATOM 1519 O O . LEU B 1 32 ? 42.635 97.588 37.941 1.00 52.69 43 LEU B O 1
ATOM 1524 N N . SER B 1 33 ? 40.907 96.614 38.996 1.00 52.74 44 SER B N 1
ATOM 1525 C CA . SER B 1 33 ? 41.370 95.271 38.695 1.00 51.79 44 SER B CA 1
ATOM 1526 C C . SER B 1 33 ? 41.435 95.091 37.185 1.00 52.59 44 SER B C 1
ATOM 1527 O O . SER B 1 33 ? 42.478 94.718 36.653 1.00 52.35 44 SER B O 1
ATOM 1530 N N . LEU B 1 34 ? 40.333 95.390 36.499 1.00 54.05 45 LEU B N 1
ATOM 1531 C CA . LEU B 1 34 ? 40.284 95.324 35.035 1.00 55.26 45 LEU B CA 1
ATOM 1532 C C . LEU B 1 34 ? 41.454 96.051 34.383 1.00 55.20 45 LEU B C 1
ATOM 1533 O O . LEU B 1 34 ? 42.145 95.492 33.532 1.00 55.68 45 LEU B O 1
ATOM 1538 N N . ALA B 1 35 ? 41.657 97.302 34.785 1.00 55.28 46 ALA B N 1
ATOM 1539 C CA . ALA B 1 35 ? 42.701 98.151 34.214 1.00 55.98 46 ALA B CA 1
ATOM 1540 C C . ALA B 1 35 ? 44.102 97.562 34.393 1.00 54.98 46 ALA B C 1
ATOM 1541 O O . ALA B 1 35 ? 44.950 97.693 33.505 1.00 56.31 46 ALA B O 1
ATOM 1543 N N . LEU B 1 36 ? 44.338 96.917 35.534 1.00 53.13 47 LEU B N 1
ATOM 1544 C CA . LEU B 1 36 ? 45.614 96.258 35.801 1.00 52.30 47 LEU B CA 1
ATOM 1545 C C . LEU B 1 36 ? 45.784 94.995 34.954 1.00 53.14 47 LEU B C 1
ATOM 1546 O O . LEU B 1 36 ? 46.893 94.681 34.515 1.00 53.80 47 LEU B O 1
ATOM 1551 N N . ILE B 1 37 ? 44.686 94.278 34.720 1.00 53.59 48 ILE B N 1
ATOM 1552 C CA . ILE B 1 37 ? 44.706 93.093 33.857 1.00 55.12 48 ILE B CA 1
ATOM 1553 C C . ILE B 1 37 ? 45.071 93.489 32.430 1.00 57.16 48 ILE B C 1
ATOM 1554 O O . ILE B 1 37 ? 45.838 92.793 31.768 1.00 58.78 48 ILE B O 1
ATOM 1559 N N . ASP B 1 38 ? 44.521 94.611 31.971 1.00 57.71 49 ASP B N 1
ATOM 1560 C CA . ASP B 1 38 ? 44.812 95.146 30.637 1.00 60.14 49 ASP B CA 1
ATOM 1561 C C . ASP B 1 38 ? 46.271 95.586 30.508 1.00 61.00 49 ASP B C 1
ATOM 1562 O O . ASP B 1 38 ? 46.864 95.508 29.433 1.00 63.54 49 ASP B O 1
ATOM 1567 N N . ARG B 1 39 ? 46.833 96.053 31.617 1.00 59.43 50 ARG B N 1
ATOM 1568 C CA . ARG B 1 39 ? 48.252 96.385 31.706 1.00 60.31 50 ARG B CA 1
ATOM 1569 C C . ARG B 1 39 ? 49.178 95.157 31.632 1.00 60.93 50 ARG B C 1
ATOM 1570 O O . ARG B 1 39 ? 50.390 95.308 31.490 1.00 62.55 50 ARG B O 1
ATOM 1578 N N . GLY B 1 40 ? 48.612 93.956 31.745 1.00 60.30 51 GLY B N 1
ATOM 1579 C CA . GLY B 1 40 ? 49.373 92.708 31.625 1.00 61.64 51 GLY B CA 1
ATOM 1580 C C . GLY B 1 40 ? 49.611 91.986 32.941 1.00 59.59 51 GLY B C 1
ATOM 1581 O O . GLY B 1 40 ? 50.499 91.140 33.034 1.00 60.75 51 GLY B O 1
ATOM 1582 N N . HIS B 1 41 ? 48.817 92.314 33.957 1.00 57.00 52 HIS B N 1
ATOM 1583 C CA . HIS B 1 41 ? 48.941 91.702 35.277 1.00 55.30 52 HIS B CA 1
ATOM 1584 C C . HIS B 1 41 ? 47.846 90.660 35.459 1.00 55.39 52 HIS B C 1
ATOM 1585 O O . HIS B 1 41 ? 46.999 90.491 34.581 1.00 56.75 52 HIS B O 1
ATOM 1592 N N . GLN B 1 42 ? 47.861 89.968 36.595 1.00 54.58 53 GLN B N 1
ATOM 1593 C CA . GLN B 1 42 ? 47.019 88.787 36.791 1.00 55.52 53 GLN B CA 1
ATOM 1594 C C . GLN B 1 42 ? 46.046 88.925 37.955 1.00 54.03 53 GLN B C 1
ATOM 1595 O O . GLN B 1 42 ? 46.359 89.538 38.972 1.00 52.12 53 GLN B O 1
ATOM 1601 N N . LEU B 1 43 ? 44.871 88.327 37.789 1.00 55.60 54 LEU B N 1
ATOM 1602 C CA . LEU B 1 43 ? 43.834 88.296 38.821 1.00 55.42 54 LEU B CA 1
ATOM 1603 C C . LEU B 1 43 ? 43.917 87.003 39.636 1.00 56.89 54 LEU B C 1
ATOM 1604 O O . LEU B 1 43 ? 44.007 85.921 39.060 1.00 59.22 54 LEU B O 1
ATOM 1609 N N . VAL B 1 44 ? 43.896 87.119 40.965 1.00 56.23 55 VAL B N 1
ATOM 1610 C CA . VAL B 1 44 ? 43.717 85.953 41.838 1.00 58.35 55 VAL B CA 1
ATOM 1611 C C . VAL B 1 44 ? 42.229 85.827 42.157 1.00 60.53 55 VAL B C 1
ATOM 1612 O O . VAL B 1 44 ? 41.669 84.742 42.020 1.00 63.59 55 VAL B O 1
ATOM 1616 N N . CYS B 1 45 ? 41.616 86.923 42.615 1.00 59.91 56 CYS B N 1
ATOM 1617 C CA . CYS B 1 45 ? 40.191 87.210 42.339 1.00 62.19 56 CYS B CA 1
ATOM 1618 C C . CYS B 1 45 ? 39.601 88.449 43.019 1.00 61.78 56 CYS B C 1
ATOM 1619 O O . CYS B 1 45 ? 40.298 89.189 43.711 1.00 60.02 56 CYS B O 1
ATOM 1622 N N . ASP B 1 46 ? 38.305 88.655 42.777 1.00 64.34 57 ASP B N 1
ATOM 1623 C CA . ASP B 1 46 ? 37.595 89.887 43.074 1.00 64.80 57 ASP B CA 1
ATOM 1624 C C . ASP B 1 46 ? 36.578 89.641 44.182 1.00 67.64 57 ASP B C 1
ATOM 1625 O O . ASP B 1 46 ? 35.954 88.583 44.226 1.00 70.26 57 ASP B O 1
ATOM 1630 N N . ASP B 1 47 ? 36.431 90.624 45.070 1.00 67.71 58 ASP B N 1
ATOM 1631 C CA . ASP B 1 47 ? 35.404 90.637 46.127 1.00 71.04 58 ASP B CA 1
ATOM 1632 C C . ASP B 1 47 ? 35.784 89.821 47.366 1.00 71.41 58 ASP B C 1
ATOM 1633 O O . ASP B 1 47 ? 35.919 90.379 48.453 1.00 71.71 58 ASP B O 1
ATOM 1638 N N . VAL B 1 48 ? 35.948 88.512 47.205 1.00 71.95 59 VAL B N 1
ATOM 1639 C CA . VAL B 1 48 ? 36.302 87.634 48.321 1.00 72.97 59 VAL B CA 1
ATOM 1640 C C . VAL B 1 48 ? 37.651 86.963 48.065 1.00 70.11 59 VAL B C 1
ATOM 1641 O O . VAL B 1 48 ? 38.029 86.727 46.913 1.00 68.83 59 VAL B O 1
ATOM 1645 N N . ILE B 1 49 ? 38.374 86.669 49.146 1.00 69.45 60 ILE B N 1
ATOM 1646 C CA . ILE B 1 49 ? 39.683 86.024 49.063 1.00 67.25 60 ILE B CA 1
ATOM 1647 C C . ILE B 1 49 ? 39.930 85.132 50.292 1.00 69.18 60 ILE B C 1
ATOM 1648 O O . ILE B 1 49 ? 39.774 85.575 51.432 1.00 69.75 60 ILE B O 1
ATOM 1653 N N . ASP B 1 50 ? 40.291 83.871 50.047 1.00 70.64 61 ASP B N 1
ATOM 1654 C CA . ASP B 1 50 ? 40.616 82.925 51.117 1.00 72.86 61 ASP B CA 1
ATOM 1655 C C . ASP B 1 50 ? 42.095 83.035 51.469 1.00 69.74 61 ASP B C 1
ATOM 1656 O O . ASP B 1 50 ? 42.951 82.773 50.626 1.00 68.22 61 ASP B O 1
ATOM 1661 N N . LEU B 1 51 ? 42.387 83.414 52.713 1.00 69.21 62 LEU B N 1
ATOM 1662 C CA . LEU B 1 51 ? 43.765 83.517 53.198 1.00 66.81 62 LEU B CA 1
ATOM 1663 C C . LEU B 1 51 ? 44.122 82.328 54.082 1.00 69.70 62 LEU B C 1
ATOM 1664 O O . LEU B 1 51 ? 43.326 81.916 54.922 1.00 73.02 62 LEU B O 1
ATOM 1669 N N . LYS B 1 52 ? 45.321 81.785 53.885 1.00 68.98 63 LYS B N 1
ATOM 1670 C CA . LYS B 1 52 ? 45.854 80.737 54.753 1.00 71.87 63 LYS B CA 1
ATOM 1671 C C . LYS B 1 52 ? 47.331 80.976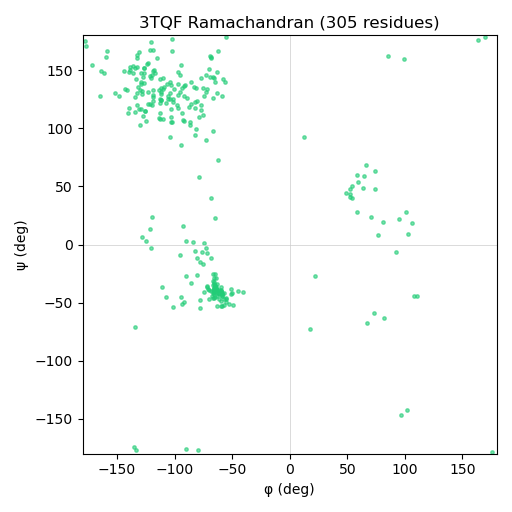 55.042 1.00 69.42 63 LYS B C 1
ATOM 1672 O O . LYS B 1 52 ? 48.044 81.576 54.242 1.00 66.08 63 LYS B O 1
ATOM 1678 N N . GLN B 1 53 ? 47.776 80.491 56.195 1.00 71.42 64 GLN B N 1
ATOM 1679 C CA . GLN B 1 53 ? 49.173 80.560 56.578 1.00 70.20 64 GLN B CA 1
ATOM 1680 C C . GLN B 1 53 ? 49.830 79.207 56.334 1.00 73.49 64 GLN B C 1
ATOM 1681 O O . GLN B 1 53 ? 49.351 78.183 56.814 1.00 77.52 64 GLN B O 1
ATOM 1687 N N . GLU B 1 54 ? 50.912 79.215 55.560 1.00 72.38 65 GLU B N 1
ATOM 1688 C CA . GLU B 1 54 ? 51.690 78.014 55.270 1.00 75.99 65 GLU B CA 1
ATOM 1689 C C . GLU B 1 54 ? 53.163 78.382 55.216 1.00 74.34 65 GLU B C 1
ATOM 1690 O O . GLU B 1 54 ? 53.527 79.379 54.597 1.00 70.90 65 GLU B O 1
ATOM 1696 N N . ASN B 1 55 ? 54.004 77.583 55.867 1.00 77.31 66 ASN B N 1
ATOM 1697 C CA . ASN B 1 55 ? 55.454 77.753 55.790 1.00 76.90 66 ASN B CA 1
ATOM 1698 C C . ASN B 1 55 ? 55.895 79.184 56.124 1.00 72.29 66 ASN B C 1
ATOM 1699 O O . ASN B 1 55 ? 56.778 79.742 55.472 1.00 70.83 66 ASN B O 1
ATOM 1704 N N . ASN B 1 56 ? 55.262 79.763 57.143 1.00 70.60 67 ASN B N 1
ATOM 1705 C CA . ASN B 1 56 ? 55.512 81.144 57.569 1.00 66.90 67 ASN B CA 1
ATOM 1706 C C . ASN B 1 56 ? 55.267 82.179 56.465 1.00 63.33 67 ASN B C 1
ATOM 1707 O O . ASN B 1 56 ? 55.879 83.248 56.461 1.00 60.96 67 ASN B O 1
ATOM 1712 N N . GLN B 1 57 ? 54.365 81.849 55.539 1.00 63.31 68 GLN B N 1
ATOM 1713 C CA . GLN B 1 57 ? 53.959 82.740 54.450 1.00 60.29 68 GLN B CA 1
ATOM 1714 C C . GLN B 1 57 ? 52.440 82.862 54.449 1.00 59.54 68 GLN B C 1
ATOM 1715 O O . GLN B 1 57 ? 51.738 81.949 54.876 1.00 61.92 68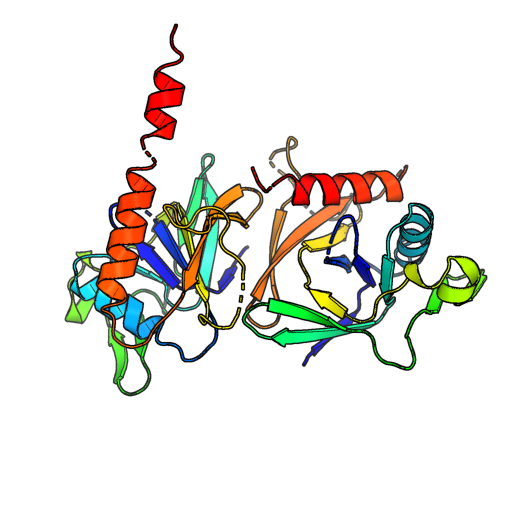 GLN B O 1
ATOM 1721 N N . LEU B 1 58 ? 51.942 83.993 53.962 1.00 56.55 69 LEU B N 1
ATOM 1722 C CA . LEU B 1 58 ? 50.508 84.231 53.834 1.00 56.15 69 LEU B CA 1
ATOM 1723 C C . LEU B 1 58 ? 50.075 84.052 52.378 1.00 55.84 69 LEU B C 1
ATOM 1724 O O . LEU B 1 58 ? 50.342 84.908 51.542 1.00 53.65 69 LEU B O 1
ATOM 1729 N N . ILE B 1 59 ? 49.413 82.934 52.088 1.00 58.40 70 ILE B N 1
ATOM 1730 C CA . ILE B 1 59 ? 48.943 82.619 50.741 1.00 58.93 70 ILE B CA 1
ATOM 1731 C C . ILE B 1 59 ? 47.478 83.012 50.577 1.00 58.99 70 ILE B C 1
ATOM 1732 O O . ILE B 1 59 ? 46.669 82.792 51.474 1.00 60.44 70 ILE B O 1
ATOM 1737 N N . GLY B 1 60 ? 47.149 83.592 49.424 1.00 57.85 71 GLY B N 1
ATOM 1738 C CA . GLY B 1 60 ? 45.780 83.979 49.093 1.00 58.33 71 GLY B CA 1
ATOM 1739 C C . GLY B 1 60 ? 45.247 83.126 47.958 1.00 60.87 71 GLY B C 1
ATOM 1740 O O . GLY B 1 60 ? 45.859 83.051 46.897 1.00 60.43 71 GLY B O 1
ATOM 1741 N N . SER B 1 61 ? 44.107 82.479 48.185 1.00 64.25 72 SER B N 1
ATOM 1742 C CA . SER B 1 61 ? 43.497 81.588 47.202 1.00 67.54 72 SER B CA 1
ATOM 1743 C C . SER B 1 61 ? 42.127 82.127 46.823 1.00 68.34 72 SER B C 1
ATOM 1744 O O . SER B 1 61 ? 41.602 83.016 47.493 1.00 67.20 72 SER B O 1
ATOM 1747 N N . CYS B 1 62 ? 41.548 81.590 45.752 1.00 70.99 73 CYS B N 1
ATOM 1748 C CA . CYS B 1 62 ? 40.201 81.975 45.340 1.00 72.43 73 CYS B CA 1
ATOM 1749 C C . CYS B 1 62 ? 39.236 80.801 45.369 1.00 77.71 73 CYS B C 1
ATOM 1750 O O . CYS B 1 62 ? 39.556 79.734 44.848 1.00 80.43 73 CYS B O 1
ATOM 1753 N N . PRO B 1 63 ? 38.041 80.998 45.957 1.00 79.99 74 PRO B N 1
ATOM 1754 C CA . PRO B 1 63 ? 37.032 79.941 45.919 1.00 85.76 74 PRO B CA 1
ATOM 1755 C C . PRO B 1 63 ? 36.714 79.512 44.486 1.00 87.55 74 PRO B C 1
ATOM 1756 O O . PRO B 1 63 ? 36.632 80.359 43.593 1.00 84.93 74 PRO B O 1
ATOM 1760 N N . SER B 1 64 ? 36.547 78.208 44.282 1.00 92.49 75 SER B N 1
ATOM 1761 C CA . SER B 1 64 ? 36.345 77.641 42.945 1.00 94.94 75 SER B CA 1
ATOM 1762 C C . SER B 1 64 ? 35.243 78.344 42.146 1.00 94.99 75 SER B C 1
ATOM 1763 O O . SER B 1 64 ? 35.408 78.592 40.952 1.00 93.82 75 SER B O 1
ATOM 1766 N N . VAL B 1 65 ? 34.135 78.667 42.809 1.00 96.81 76 VAL B N 1
ATOM 1767 C CA . VAL B 1 65 ? 32.982 79.285 42.145 1.00 97.75 76 VAL B CA 1
ATOM 1768 C C . VAL B 1 65 ? 33.278 80.690 41.610 1.00 92.21 76 VAL B C 1
ATOM 1769 O O . VAL B 1 65 ? 32.822 81.050 40.523 1.00 92.25 76 VAL B O 1
ATOM 1773 N N . ALA B 1 66 ? 34.050 81.470 42.366 1.00 87.87 77 ALA B N 1
ATOM 1774 C CA . ALA B 1 66 ? 34.373 82.852 41.995 1.00 83.07 77 ALA B CA 1
ATOM 1775 C C . ALA B 1 66 ? 35.680 82.961 41.199 1.00 79.48 77 ALA B C 1
ATOM 1776 O O . ALA B 1 66 ? 36.240 84.056 41.059 1.00 75.66 77 ALA B O 1
ATOM 1778 N N . ASN B 1 67 ? 36.152 81.833 40.668 1.00 81.34 78 ASN B N 1
ATOM 1779 C CA . ASN B 1 67 ? 37.438 81.774 39.980 1.00 78.89 78 ASN B CA 1
ATOM 1780 C C . ASN B 1 67 ? 37.369 82.363 38.571 1.00 77.58 78 ASN B C 1
ATOM 1781 O O . ASN B 1 67 ? 36.656 81.849 37.707 1.00 80.71 78 ASN B O 1
ATOM 1786 N N . GLY B 1 68 ? 38.107 83.449 38.356 1.00 73.23 79 GLY B N 1
ATOM 1787 C CA . GLY B 1 68 ? 38.252 84.050 37.030 1.00 72.08 79 GLY B CA 1
ATOM 1788 C C . GLY B 1 68 ? 37.114 84.953 36.589 1.00 71.79 79 GLY B C 1
ATOM 1789 O O . GLY B 1 68 ? 36.967 85.220 35.398 1.00 72.36 79 GLY B O 1
ATOM 1790 N N . TYR B 1 69 ? 36.316 85.432 37.541 1.00 71.26 80 TYR B N 1
ATOM 1791 C CA . TYR B 1 69 ? 35.186 86.306 37.239 1.00 71.57 80 TYR B CA 1
ATOM 1792 C C . TYR B 1 69 ? 35.334 87.648 37.947 1.00 68.51 80 TYR B C 1
ATOM 1793 O O . TYR B 1 69 ? 35.828 87.711 39.075 1.00 67.15 80 TYR B O 1
ATOM 1802 N N . ILE B 1 70 ? 34.915 88.717 37.270 1.00 67.85 81 ILE B N 1
ATOM 1803 C CA . ILE B 1 70 ? 34.888 90.063 37.851 1.00 65.90 81 ILE B CA 1
ATOM 1804 C C . ILE B 1 70 ? 33.508 90.681 37.639 1.00 68.20 81 ILE B C 1
ATOM 1805 O O . ILE B 1 70 ? 32.918 90.545 36.565 1.00 69.98 81 ILE B O 1
ATOM 1810 N N . LEU B 1 71 ? 33.003 91.352 38.670 1.00 68.42 82 LEU B N 1
ATOM 1811 C CA . LEU B 1 71 ? 31.714 92.017 38.603 1.00 71.20 82 LEU B CA 1
ATOM 1812 C C . LEU B 1 71 ? 31.938 93.520 38.650 1.00 69.76 82 LEU B C 1
ATOM 1813 O O . LEU B 1 71 ? 32.577 94.030 39.572 1.00 68.18 82 LEU B O 1
ATOM 1818 N N . ILE B 1 72 ? 31.424 94.214 37.637 1.00 70.71 83 ILE B N 1
ATOM 1819 C CA . ILE B 1 72 ? 31.544 95.663 37.515 1.00 70.24 83 ILE B CA 1
ATOM 1820 C C . ILE B 1 72 ? 30.182 96.215 37.138 1.00 74.04 83 ILE B C 1
ATOM 1821 O O . ILE B 1 72 ? 29.585 95.753 36.171 1.00 75.70 83 ILE B O 1
ATOM 1826 N N . THR B 1 73 ? 29.690 97.196 37.891 1.00 75.90 84 THR B N 1
ATOM 1827 C CA . THR B 1 73 ? 28.335 97.713 37.670 1.00 80.40 84 THR B CA 1
ATOM 1828 C C . THR B 1 73 ? 28.250 98.410 36.315 1.00 80.62 84 THR B C 1
ATOM 1829 O O . THR B 1 73 ? 29.047 99.299 36.018 1.00 78.90 84 THR B O 1
ATOM 1833 N N . GLY B 1 74 ? 27.285 97.989 35.499 1.00 83.06 85 GLY B N 1
ATOM 1834 C CA . GLY B 1 74 ? 27.156 98.468 34.126 1.00 83.53 85 GLY B CA 1
ATOM 1835 C C . GLY B 1 74 ? 27.498 97.384 33.122 1.00 81.53 85 GLY B C 1
ATOM 1836 O O . GLY B 1 74 ? 26.791 97.214 32.131 1.00 83.95 85 GLY B O 1
ATOM 1837 N N . ILE B 1 75 ? 28.584 96.655 33.379 1.00 77.47 86 ILE B N 1
ATOM 1838 C CA . ILE B 1 75 ? 29.031 95.574 32.501 1.00 76.13 86 ILE B CA 1
ATOM 1839 C C . ILE B 1 75 ? 28.493 94.218 32.950 1.00 77.61 86 ILE B C 1
ATOM 1840 O O . ILE B 1 75 ? 28.036 93.425 32.126 1.00 79.56 86 ILE B O 1
ATOM 1845 N N . GLY B 1 76 ? 28.564 93.952 34.252 1.00 77.17 87 GLY B N 1
ATOM 1846 C CA . GLY B 1 76 ? 28.118 92.680 34.817 1.00 78.95 87 GLY B CA 1
ATOM 1847 C C . GLY B 1 76 ? 29.276 91.720 35.006 1.00 76.01 87 GLY B C 1
ATOM 1848 O O . GLY B 1 76 ? 30.394 92.142 35.286 1.00 72.43 87 GLY B O 1
ATOM 1849 N N . ILE B 1 77 ? 29.012 90.425 34.847 1.00 78.14 88 ILE B N 1
ATOM 1850 C CA . ILE B 1 77 ? 30.041 89.398 35.028 1.00 76.38 88 ILE B CA 1
ATOM 1851 C C . ILE B 1 77 ? 30.998 89.373 33.834 1.00 74.31 88 ILE B C 1
ATOM 1852 O O . ILE B 1 77 ? 30.559 89.413 32.681 1.00 76.13 88 ILE B O 1
ATOM 1857 N N . ILE B 1 78 ? 32.298 89.304 34.118 1.00 71.00 89 ILE B N 1
ATOM 1858 C CA . ILE B 1 78 ? 33.325 89.285 33.077 1.00 69.48 89 ILE B CA 1
ATOM 1859 C C . ILE B 1 78 ? 34.234 88.066 33.220 1.00 69.21 89 ILE B C 1
ATOM 1860 O O . ILE B 1 78 ? 35.071 88.011 34.117 1.00 66.92 89 ILE B O 1
ATOM 1865 N N . ASP B 1 79 ? 34.060 87.095 32.327 1.00 72.07 90 ASP B N 1
ATOM 1866 C CA . ASP B 1 79 ? 34.940 85.930 32.244 1.00 72.83 90 ASP B CA 1
ATOM 1867 C C . ASP B 1 79 ? 36.322 86.401 31.792 1.00 70.23 90 ASP B C 1
ATOM 1868 O O . ASP B 1 79 ? 36.563 86.603 30.601 1.00 71.11 90 ASP B O 1
ATOM 1873 N N . VAL B 1 80 ? 37.223 86.584 32.754 1.00 67.56 91 VAL B N 1
ATOM 1874 C CA . VAL B 1 80 ? 38.534 87.170 32.479 1.00 65.23 91 VAL B CA 1
ATOM 1875 C C . VAL B 1 80 ? 39.418 86.292 31.582 1.00 67.32 91 VAL B C 1
ATOM 1876 O O . VAL B 1 80 ? 40.017 86.803 30.635 1.00 67.33 91 VAL B O 1
ATOM 1880 N N . PRO B 1 81 ? 39.506 84.980 31.872 1.00 69.76 92 PRO B N 1
ATOM 1881 C CA . PRO B 1 81 ? 40.250 84.066 31.003 1.00 72.88 92 PRO B CA 1
ATOM 1882 C C . PRO B 1 81 ? 39.878 84.143 29.522 1.00 75.70 92 PRO B C 1
ATOM 1883 O O . PRO B 1 81 ? 40.758 84.114 28.664 1.00 76.93 92 PRO B O 1
ATOM 1887 N N . LYS B 1 82 ? 38.585 84.234 29.230 1.00 77.26 93 LYS B N 1
ATOM 1888 C CA . LYS B 1 82 ? 38.121 84.259 27.850 1.00 80.35 93 LYS B CA 1
ATOM 1889 C C . LYS B 1 82 ? 38.461 85.580 27.157 1.00 78.53 93 LYS B C 1
ATOM 1890 O O . LYS B 1 82 ? 38.798 85.589 25.973 1.00 80.78 93 LYS B O 1
ATOM 1896 N N . LEU B 1 83 ? 38.390 86.687 27.894 1.00 75.17 94 LEU B N 1
ATOM 1897 C CA . LEU B 1 83 ? 38.656 88.015 27.323 1.00 73.91 94 LEU B CA 1
ATOM 1898 C C . LEU B 1 83 ? 40.139 88.409 27.313 1.00 72.69 94 LEU B C 1
ATOM 1899 O O . LEU B 1 83 ? 40.580 89.111 26.404 1.00 73.48 94 LEU B O 1
ATOM 1904 N N . PHE B 1 84 ? 40.903 87.967 28.310 1.00 71.32 95 PHE B N 1
ATOM 1905 C CA . PHE B 1 84 ? 42.306 88.366 28.429 1.00 70.31 95 PHE B CA 1
ATOM 1906 C C . PHE B 1 84 ? 43.292 87.191 28.409 1.00 72.33 95 PHE B C 1
ATOM 1907 O O . PHE B 1 84 ? 44.468 87.363 28.735 1.00 71.64 95 PHE B O 1
ATOM 1915 N N . GLY B 1 85 ? 42.824 86.007 28.018 1.00 75.49 96 GLY B N 1
ATOM 1916 C CA . GLY B 1 85 ? 43.690 84.832 27.903 1.00 78.47 96 GLY B CA 1
ATOM 1917 C C . GLY B 1 85 ? 43.866 84.065 29.203 1.00 77.58 96 GLY B C 1
ATOM 1918 O O . GLY B 1 85 ? 43.598 84.584 30.287 1.00 73.98 96 GLY B O 1
ATOM 1919 N N . LEU B 1 86 ? 44.327 82.823 29.083 1.00 81.32 97 LEU B N 1
ATOM 1920 C CA . LEU B 1 86 ? 44.488 81.930 30.232 1.00 81.54 97 LEU B CA 1
ATOM 1921 C C . LEU B 1 86 ? 45.544 82.423 31.219 1.00 78.26 97 LEU B C 1
ATOM 1922 O O . LEU B 1 86 ? 45.378 82.276 32.427 1.00 76.39 97 LEU B O 1
ATOM 1927 N N . ASP B 1 87 ? 46.615 83.028 30.710 1.00 78.04 98 ASP B N 1
ATOM 1928 C CA . ASP B 1 87 ? 47.711 83.503 31.564 1.00 75.60 98 ASP B CA 1
ATOM 1929 C C . ASP B 1 87 ? 47.367 84.777 32.341 1.00 70.66 98 ASP B C 1
ATOM 1930 O O . ASP B 1 87 ? 48.206 85.295 33.071 1.00 68.57 98 ASP B O 1
ATOM 1935 N N . ALA B 1 88 ? 46.141 85.276 32.187 1.00 69.36 99 ALA B N 1
ATOM 1936 C CA . ALA B 1 88 ? 45.696 86.494 32.865 1.00 65.50 99 ALA B CA 1
ATOM 1937 C C . ALA B 1 88 ? 45.051 86.226 34.225 1.00 63.74 99 ALA B C 1
ATOM 1938 O O . ALA B 1 88 ? 44.577 87.159 34.871 1.00 61.23 99 ALA B O 1
ATOM 1940 N N . VAL B 1 89 ? 45.021 84.964 34.653 1.00 65.70 100 VAL B N 1
ATOM 1941 C CA . VAL B 1 89 ? 44.475 84.592 35.962 1.00 64.83 100 VAL B CA 1
ATOM 1942 C C . VAL B 1 89 ? 45.348 83.519 36.617 1.00 66.42 100 VAL B C 1
ATOM 1943 O O . VAL B 1 89 ? 45.951 82.696 35.925 1.00 69.51 100 VAL B O 1
ATOM 1947 N N . VAL B 1 90 ? 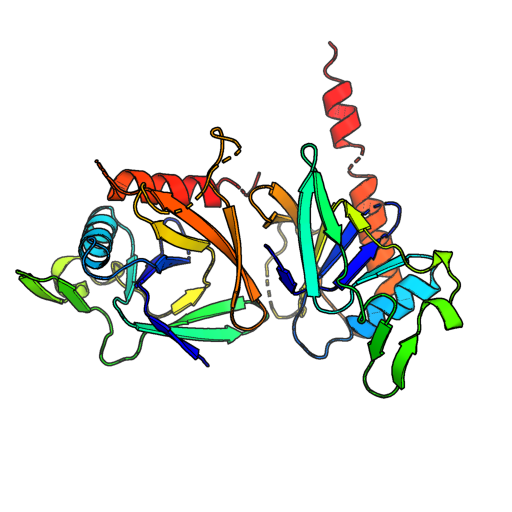45.417 83.542 37.948 1.00 64.76 101 VAL B N 1
ATOM 1948 C CA . VAL B 1 90 ? 46.161 82.543 38.721 1.00 66.35 101 VAL B CA 1
ATOM 1949 C C . VAL B 1 90 ? 45.354 82.145 39.964 1.00 66.45 101 VAL B C 1
ATOM 1950 O O . VAL B 1 90 ? 44.587 82.951 40.493 1.00 64.21 101 VAL B O 1
ATOM 1954 N N . ASN B 1 91 ? 45.527 80.900 40.415 1.00 69.55 102 ASN B N 1
ATOM 1955 C CA . ASN B 1 91 ? 44.771 80.360 41.554 1.00 70.70 102 ASN B CA 1
ATOM 1956 C C . ASN B 1 91 ? 45.300 80.842 42.904 1.00 67.87 102 ASN B C 1
ATOM 1957 O O . ASN B 1 91 ? 44.543 81.379 43.716 1.00 66.53 102 ASN B O 1
ATOM 1962 N N . GLN B 1 92 ? 46.595 80.628 43.141 1.00 67.39 103 GLN B N 1
ATOM 1963 C CA . GLN B 1 92 ? 47.238 81.020 44.397 1.00 64.99 103 GLN B CA 1
ATOM 1964 C C . GLN B 1 92 ? 48.427 81.941 44.165 1.00 61.85 103 GLN B C 1
ATOM 1965 O O . GLN B 1 92 ? 49.053 81.918 43.105 1.00 62.66 103 GLN B O 1
ATOM 1971 N N . HIS B 1 93 ? 48.738 82.737 45.182 1.00 58.70 104 HIS B N 1
ATOM 1972 C CA . HIS B 1 93 ? 49.974 83.503 45.223 1.00 56.41 104 HIS B CA 1
ATOM 1973 C C . HIS B 1 93 ? 50.210 83.987 46.653 1.00 54.55 104 HIS B C 1
ATOM 1974 O O . HIS B 1 93 ? 49.259 84.226 47.401 1.00 53.70 104 HIS B O 1
ATOM 1981 N N . GLU B 1 94 ? 51.478 84.119 47.031 1.00 54.11 105 GLU B N 1
ATOM 1982 C CA . GLU B 1 94 ? 51.831 84.686 48.327 1.00 52.44 105 GLU B CA 1
ATOM 1983 C C . GLU B 1 94 ? 51.390 86.144 48.384 1.00 49.50 105 GLU B C 1
ATOM 1984 O O . GLU B 1 94 ? 51.507 86.870 47.403 1.00 48.55 105 GLU B O 1
ATOM 1990 N N . VAL B 1 95 ? 50.869 86.562 49.531 1.00 48.53 106 VAL B N 1
ATOM 1991 C CA . VAL B 1 95 ? 50.544 87.961 49.754 1.00 46.43 106 VAL B CA 1
ATOM 1992 C C . VAL B 1 95 ? 51.842 88.654 50.111 1.00 45.57 106 VAL B C 1
ATOM 1993 O O . VAL B 1 95 ? 52.523 88.247 51.046 1.00 46.30 106 VAL B O 1
ATOM 1997 N N . HIS B 1 96 ? 52.193 89.682 49.351 1.00 44.67 107 HIS B N 1
ATOM 1998 C CA . HIS B 1 96 ? 53.405 90.458 49.598 1.00 44.40 107 HIS B CA 1
ATOM 1999 C C . HIS B 1 96 ? 53.076 91.834 50.163 1.00 43.51 107 HIS B C 1
ATOM 2000 O O . HIS B 1 96 ? 53.708 92.292 51.115 1.00 43.66 107 HIS B O 1
ATOM 2007 N N . LEU B 1 97 ? 52.085 92.486 49.564 1.00 43.08 108 LEU B N 1
ATOM 2008 C CA . LEU B 1 97 ? 51.755 93.866 49.877 1.00 42.93 108 LEU B CA 1
ATOM 2009 C C . LEU B 1 97 ? 50.256 94.013 50.039 1.00 43.02 108 LEU B C 1
ATOM 2010 O O . LEU B 1 97 ? 49.486 93.262 49.446 1.00 43.01 108 LEU B O 1
ATOM 2015 N N . SER B 1 98 ? 49.857 94.982 50.853 1.00 43.67 109 SER B N 1
ATOM 2016 C CA . SER B 1 98 ? 48.464 95.367 50.994 1.00 44.60 109 SER B CA 1
ATOM 2017 C C . SER B 1 98 ? 48.355 96.845 50.669 1.00 45.30 109 SER B C 1
ATOM 2018 O O . SER B 1 98 ? 49.140 97.643 51.174 1.00 45.88 109 SER B O 1
ATOM 2021 N N . ILE B 1 99 ? 47.402 97.203 49.811 1.00 45.81 110 ILE B N 1
ATOM 2022 C CA . ILE B 1 99 ? 47.145 98.598 49.466 1.00 47.12 110 ILE B CA 1
ATOM 2023 C C . ILE B 1 99 ? 45.733 98.955 49.871 1.00 49.01 110 ILE B C 1
ATOM 2024 O O . ILE B 1 99 ? 44.789 98.275 49.494 1.00 48.88 110 ILE B O 1
ATOM 2029 N N . SER B 1 100 ? 45.601 100.030 50.637 1.00 51.42 111 SER B N 1
ATOM 2030 C CA . SER B 1 100 ? 44.310 100.504 51.114 1.00 54.31 111 SER B CA 1
ATOM 2031 C C . SER B 1 100 ? 43.958 101.811 50.403 1.00 56.53 111 SER B C 1
ATOM 2032 O O . SER B 1 100 ? 44.566 102.848 50.668 1.00 57.97 111 SER B O 1
ATOM 2035 N N . LEU B 1 101 ? 42.987 101.750 49.492 1.00 57.25 112 LEU B N 1
ATOM 2036 C CA . LEU B 1 101 ? 42.526 102.931 48.756 1.00 59.87 112 LEU B CA 1
ATOM 2037 C C . LEU B 1 101 ? 41.661 103.815 49.649 1.00 64.27 112 LEU B C 1
ATOM 2038 O O . LEU B 1 101 ? 40.550 103.436 50.020 1.00 65.78 112 LEU B O 1
ATOM 2043 N N . VAL B 1 102 ? 42.185 104.989 49.993 1.00 67.01 113 VAL B N 1
ATOM 2044 C CA . VAL B 1 102 ? 41.513 105.912 50.900 1.00 72.05 113 VAL B CA 1
ATOM 2045 C C . VAL B 1 102 ? 41.184 107.207 50.172 1.00 76.10 113 VAL B C 1
ATOM 2046 O O . VAL B 1 102 ? 41.909 107.622 49.269 1.00 75.20 113 VAL B O 1
ATOM 2050 N N . LYS B 1 103 ? 40.081 107.837 50.561 1.00 81.25 114 LYS B N 1
ATOM 2051 C CA . LYS B 1 103 ? 39.703 109.121 49.987 1.00 86.16 114 LYS B CA 1
ATOM 2052 C C . LYS B 1 103 ? 40.465 110.243 50.703 1.00 89.92 114 LYS B C 1
ATOM 2053 O O . LYS B 1 103 ? 40.575 110.228 51.931 1.00 91.35 114 LYS B O 1
ATOM 2059 N N . PRO B 1 104 ? 41.006 111.211 49.933 1.00 92.07 115 PRO B N 1
ATOM 2060 C CA . PRO B 1 104 ? 41.848 112.297 50.443 1.00 95.83 115 PRO B CA 1
ATOM 2061 C C . PRO B 1 104 ? 41.395 112.909 51.770 1.00 101.24 115 PRO B C 1
ATOM 2062 O O . PRO B 1 104 ? 42.228 113.184 52.632 1.00 102.05 115 PRO B O 1
ATOM 2066 N N . GLU B 1 105 ? 40.089 113.109 51.929 1.00 105.35 116 GLU B N 1
ATOM 2067 C CA . GLU B 1 105 ? 39.548 113.777 53.119 1.00 111.85 116 GLU B CA 1
ATOM 2068 C C . GLU B 1 105 ? 39.775 112.954 54.389 1.00 109.92 116 GLU B C 1
ATOM 2069 O O . GLU B 1 105 ? 39.885 113.513 55.482 1.00 114.33 116 GLU B O 1
ATOM 2075 N N . LYS B 1 106 ? 39.843 111.632 54.234 1.00 103.92 117 LYS B N 1
ATOM 2076 C CA . LYS B 1 106 ? 40.080 110.710 55.349 1.00 101.81 117 LYS B CA 1
ATOM 2077 C C . LYS B 1 106 ? 41.521 110.176 55.349 1.00 96.48 117 LYS B C 1
ATOM 2078 O O . LYS B 1 106 ? 41.798 109.101 55.890 1.00 92.83 117 LYS B O 1
ATOM 2092 N N . PRO B 1 108 ? 45.396 110.449 56.579 1.00 92.91 119 PRO B N 1
ATOM 2093 C CA . PRO B 1 108 ? 46.193 111.049 57.658 1.00 96.14 119 PRO B CA 1
ATOM 2094 C C . PRO B 1 108 ? 47.262 112.027 57.159 1.00 98.23 119 PRO B C 1
ATOM 2095 O O . PRO B 1 108 ? 47.460 112.171 55.951 1.00 96.77 119 PRO B O 1
ATOM 2099 N N . LEU B 1 109 ? 47.943 112.687 58.093 1.00 102.17 120 LEU B N 1
ATOM 2100 C CA . LEU B 1 109 ? 49.008 113.635 57.757 1.00 105.07 120 LEU B CA 1
ATOM 2101 C C . LEU B 1 109 ? 50.317 112.914 57.426 1.00 100.20 120 LEU B C 1
ATOM 2102 O O . LEU B 1 109 ? 50.405 111.686 57.493 1.00 94.79 120 LEU B O 1
ATOM 2107 N N . ASP B 1 112 ? 56.279 112.689 55.929 1.00 96.47 123 ASP B N 1
ATOM 2108 C CA . ASP B 1 112 ? 57.308 112.423 54.933 1.00 95.21 123 ASP B CA 1
ATOM 2109 C C . ASP B 1 112 ? 56.673 112.288 53.545 1.00 93.00 123 ASP B C 1
ATOM 2110 O O . ASP B 1 112 ? 56.252 111.195 53.159 1.00 87.94 123 ASP B O 1
ATOM 2115 N N . PRO B 1 113 ? 56.595 113.403 52.791 1.00 97.20 124 PRO B N 1
ATOM 2116 C CA . PRO B 1 113 ? 56.000 113.372 51.449 1.00 95.79 124 PRO B CA 1
ATOM 2117 C C . PRO B 1 113 ? 56.890 112.750 50.363 1.00 93.25 124 PRO B C 1
ATOM 2118 O O . PRO B 1 113 ? 56.434 112.576 49.235 1.00 91.88 124 PRO B O 1
ATOM 2122 N N . LEU B 1 114 ? 58.140 112.427 50.697 1.00 92.95 125 LEU B N 1
ATOM 2123 C CA . LEU B 1 114 ? 59.058 111.765 49.763 1.00 91.12 125 LEU B CA 1
ATOM 2124 C C . LEU B 1 114 ? 58.789 110.260 49.614 1.00 84.32 125 LEU B C 1
ATOM 2125 O O . LEU B 1 114 ? 59.296 109.640 48.680 1.00 83.02 125 LEU B O 1
ATOM 2130 N N . ASN B 1 115 ? 58.006 109.683 50.528 1.00 80.51 126 ASN B N 1
ATOM 2131 C CA . ASN B 1 115 ? 57.690 108.248 50.517 1.00 74.61 126 ASN B CA 1
ATOM 2132 C C . ASN B 1 115 ? 56.190 108.001 50.668 1.00 71.92 126 ASN B C 1
ATOM 2133 O O . ASN B 1 115 ? 55.458 108.913 51.055 1.00 74.66 126 ASN B O 1
ATOM 2138 N N . PRO B 1 116 ? 55.727 106.767 50.373 1.00 67.05 127 PRO B N 1
ATOM 2139 C CA . PRO B 1 116 ? 54.325 106.418 50.613 1.00 64.79 127 PRO B CA 1
ATOM 2140 C C . PRO B 1 116 ? 54.002 106.346 52.097 1.00 64.61 127 PRO B C 1
ATOM 2141 O O . PRO B 1 116 ? 54.908 106.227 52.910 1.00 65.05 127 PRO B O 1
ATOM 2145 N N . LEU B 1 117 ? 52.721 106.416 52.444 1.00 64.57 128 LEU B N 1
ATOM 2146 C CA . LEU B 1 117 ? 52.307 106.267 53.835 1.00 64.97 128 LEU B CA 1
ATOM 2147 C C . LEU B 1 117 ? 52.227 104.787 54.163 1.00 60.96 128 LEU B C 1
ATOM 2148 O O . LEU B 1 117 ? 51.208 104.140 53.910 1.00 59.22 128 LEU B O 1
ATOM 2153 N N . TYR B 1 118 ? 53.317 104.260 54.718 1.00 60.00 129 TYR B N 1
ATOM 2154 C CA . TYR B 1 118 ? 53.413 102.848 55.077 1.00 56.73 129 TYR B CA 1
ATOM 2155 C C . TYR B 1 118 ? 52.850 102.584 56.462 1.00 57.36 129 TYR B C 1
ATOM 2156 O O . TYR B 1 118 ? 53.054 103.366 57.390 1.00 59.98 129 TYR B O 1
ATOM 2165 N N . ARG B 1 119 ? 52.138 101.471 56.581 1.00 55.40 130 ARG B N 1
ATOM 2166 C CA . ARG B 1 119 ? 51.751 100.918 57.866 1.00 56.12 130 ARG B CA 1
ATOM 2167 C C . ARG B 1 119 ? 52.040 99.422 57.830 1.00 53.45 130 ARG B C 1
ATOM 2168 O O . ARG B 1 119 ? 52.603 98.926 56.853 1.00 51.43 130 ARG B O 1
ATOM 2176 N N . THR B 1 120 ? 51.685 98.710 58.896 1.00 54.06 131 THR B N 1
ATOM 2177 C CA . THR B 1 120 ? 51.867 97.258 58.945 1.00 52.36 131 THR B CA 1
ATOM 2178 C C . THR B 1 120 ? 50.635 96.578 59.523 1.00 53.42 131 THR B C 1
ATOM 2179 O O . THR B 1 120 ? 49.893 97.170 60.307 1.00 55.98 131 THR B O 1
ATOM 2183 N N . GLU B 1 121 ? 50.434 95.325 59.134 1.00 52.24 132 GLU B N 1
ATOM 2184 C CA . GLU B 1 121 ? 49.249 94.572 59.524 1.00 53.60 132 GLU B CA 1
ATOM 2185 C C . GLU B 1 121 ? 49.628 93.125 59.820 1.00 52.86 132 GLU B C 1
ATOM 2186 O O . GLU B 1 121 ? 50.358 92.501 59.053 1.00 50.86 132 GLU B O 1
ATOM 2192 N N . ILE B 1 122 ? 49.138 92.603 60.938 1.00 54.91 133 ILE B N 1
ATOM 2193 C CA . ILE B 1 122 ? 49.322 91.196 61.266 1.00 55.31 133 ILE B CA 1
ATOM 2194 C C . ILE B 1 122 ? 48.113 90.418 60.748 1.00 56.25 133 ILE B C 1
ATOM 2195 O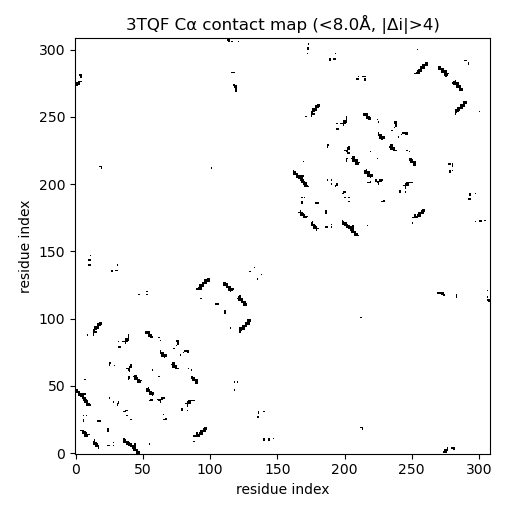 O . ILE B 1 122 ? 47.014 90.531 61.296 1.00 58.83 133 ILE B O 1
ATOM 2200 N N . ILE B 1 123 ? 48.321 89.654 59.677 1.00 54.53 134 ILE B N 1
ATOM 2201 C CA . ILE B 1 123 ? 47.278 88.817 59.096 1.00 55.61 134 ILE B CA 1
ATOM 2202 C C . ILE B 1 123 ? 47.661 87.355 59.313 1.00 56.91 134 ILE B C 1
ATOM 2203 O O . ILE B 1 123 ? 48.647 86.876 58.752 1.00 55.44 134 ILE B O 1
ATOM 2208 N N . LEU B 1 124 ? 46.880 86.661 60.138 1.00 60.18 135 LEU B N 1
ATOM 2209 C CA . LEU B 1 124 ? 47.150 85.273 60.517 1.00 62.43 135 LEU B CA 1
ATOM 2210 C C . LEU B 1 124 ? 48.575 85.087 61.045 1.00 61.37 135 LEU B C 1
ATOM 2211 O O . LEU B 1 124 ? 49.257 84.118 60.706 1.00 61.85 135 LEU B O 1
ATOM 2216 N N . GLY B 1 125 ? 49.010 86.023 61.885 1.00 60.47 136 GLY B N 1
ATOM 2217 C CA . GLY B 1 125 ? 50.341 85.974 62.487 1.00 59.68 136 GLY B CA 1
ATOM 2218 C C . GLY B 1 125 ? 51.477 86.241 61.515 1.00 56.44 136 GLY B C 1
ATOM 2219 O O . GLY B 1 125 ? 52.604 85.825 61.749 1.00 56.70 136 GLY B O 1
ATOM 2220 N N . ILE B 1 126 ? 51.190 86.937 60.423 1.00 54.01 137 ILE B N 1
ATOM 2221 C CA . ILE B 1 126 ? 52.210 87.267 59.435 1.00 51.42 137 ILE B CA 1
ATOM 2222 C C . ILE B 1 126 ? 52.171 88.758 59.156 1.00 49.22 137 ILE B C 1
ATOM 2223 O O . ILE B 1 126 ? 51.111 89.332 58.939 1.00 49.11 137 ILE B O 1
ATOM 2228 N N . ASN B 1 127 ? 53.344 89.376 59.183 1.00 48.05 138 ASN B N 1
ATOM 2229 C CA . ASN B 1 127 ? 53.465 90.815 59.035 1.00 46.87 138 ASN B CA 1
ATOM 2230 C C . ASN B 1 127 ? 53.429 91.201 57.573 1.00 45.33 138 ASN B C 1
ATOM 2231 O O . ASN B 1 127 ? 54.296 90.804 56.802 1.00 44.75 138 ASN B O 1
ATOM 2236 N N . VAL B 1 128 ? 52.412 91.968 57.200 1.00 45.27 139 VAL B N 1
ATOM 2237 C CA . VAL B 1 128 ? 52.218 92.392 55.821 1.00 44.28 139 VAL B CA 1
ATOM 2238 C C . VAL B 1 128 ? 52.211 93.918 55.771 1.00 44.39 139 VAL B C 1
ATOM 2239 O O . VAL B 1 128 ? 51.386 94.547 56.431 1.00 45.44 139 VAL B O 1
ATOM 2243 N N . PRO B 1 129 ? 53.139 94.518 55.004 1.00 43.96 140 PRO B N 1
ATOM 2244 C CA . PRO B 1 129 ? 53.174 95.969 54.900 1.00 44.80 140 PRO B CA 1
ATOM 2245 C C . PRO B 1 129 ? 51.933 96.510 54.209 1.00 45.09 140 PRO B C 1
ATOM 2246 O O . PRO B 1 129 ? 51.424 95.884 53.282 1.00 44.34 140 PRO B O 1
ATOM 2250 N N . LYS B 1 130 ? 51.462 97.664 54.668 1.00 46.85 141 LYS B N 1
ATOM 2251 C CA . LYS B 1 130 ? 50.186 98.228 54.234 1.00 47.92 141 LYS B CA 1
ATOM 2252 C C . LYS B 1 130 ? 50.394 99.671 53.797 1.00 49.43 141 LYS B C 1
ATOM 2253 O O . LYS B 1 130 ? 50.992 100.457 54.531 1.00 51.06 141 LYS B O 1
ATOM 2259 N N . ILE B 1 131 ? 49.912 100.017 52.604 1.00 49.41 142 ILE B N 1
ATOM 2260 C CA . ILE B 1 131 ? 50.024 101.390 52.103 1.00 51.43 142 ILE B CA 1
ATOM 2261 C C . ILE B 1 131 ? 48.648 102.025 51.993 1.00 53.40 142 ILE B C 1
ATOM 2262 O O . ILE B 1 131 ? 47.717 101.418 51.468 1.00 52.38 142 ILE B O 1
ATOM 2267 N N . LEU B 1 132 ? 48.530 103.246 52.500 1.00 56.76 143 LEU B N 1
ATOM 2268 C CA . LEU B 1 132 ? 47.322 104.039 52.336 1.00 59.64 143 LEU B CA 1
ATOM 2269 C C . LEU B 1 132 ? 47.548 104.968 51.156 1.00 61.12 143 LEU B C 1
ATOM 2270 O O . LEU B 1 132 ? 48.455 105.795 51.185 1.00 62.80 143 LEU B O 1
ATOM 2275 N N . PHE B 1 133 ? 46.739 104.815 50.113 1.00 61.09 144 PHE B N 1
ATOM 2276 C CA . PHE B 1 133 ? 46.905 105.589 48.891 1.00 62.71 144 PHE B CA 1
ATOM 2277 C C . PHE B 1 133 ? 45.677 106.452 48.615 1.00 66.57 144 PHE B C 1
ATOM 2278 O O . PHE B 1 133 ? 44.558 105.937 48.607 1.00 66.28 144 PHE B O 1
ATOM 2286 N N . PRO B 1 134 ? 45.884 107.764 48.369 1.00 70.97 145 PRO B N 1
ATOM 2287 C CA . PRO B 1 134 ? 44.791 108.679 48.043 1.00 75.25 145 PRO B CA 1
ATOM 2288 C C . PRO B 1 134 ? 44.387 108.629 46.568 1.00 75.28 145 PRO B C 1
ATOM 2289 O O . PRO B 1 134 ? 45.219 108.867 45.689 1.00 75.12 145 PRO B O 1
ATOM 2293 N N . ILE B 1 135 ? 43.116 108.332 46.308 1.00 76.17 146 ILE B N 1
ATOM 2294 C CA . ILE B 1 135 ? 42.588 108.287 44.940 1.00 76.56 146 ILE B CA 1
ATOM 2295 C C . ILE B 1 135 ? 41.953 109.628 44.550 1.00 82.14 146 ILE B C 1
ATOM 2296 O O . ILE B 1 135 ? 41.519 110.394 45.416 1.00 86.00 146 ILE B O 1
ATOM 2301 N N . HIS B 1 136 ? 41.913 109.904 43.246 1.00 83.17 147 HIS B N 1
ATOM 2302 C CA . HIS B 1 136 ? 41.401 111.178 42.726 1.00 88.73 147 HIS B CA 1
ATOM 2303 C C . HIS B 1 136 ? 40.452 110.961 41.550 1.00 89.11 147 HIS B C 1
ATOM 2304 O O . HIS B 1 136 ? 40.840 110.407 40.521 1.00 86.77 147 HIS B O 1
ATOM 2311 N N . ASN B 1 140 ? 45.248 108.980 36.871 1.00 79.65 151 ASN B N 1
ATOM 2312 C CA . ASN B 1 140 ? 45.494 107.723 36.178 1.00 76.31 151 ASN B CA 1
ATOM 2313 C C . ASN B 1 140 ? 45.823 106.616 37.181 1.00 71.79 151 ASN B C 1
ATOM 2314 O O . ASN B 1 140 ? 46.967 106.170 37.280 1.00 70.64 151 ASN B O 1
ATOM 2319 N N . LEU B 1 141 ? 44.798 106.165 37.904 1.00 69.69 152 LEU B N 1
ATOM 2320 C CA . LEU B 1 141 ? 44.970 105.246 39.043 1.00 66.08 152 LEU B CA 1
ATOM 2321 C C . LEU B 1 141 ? 45.727 103.946 38.724 1.00 62.63 152 LEU B C 1
ATOM 2322 O O . LEU B 1 141 ? 46.609 103.548 39.490 1.00 61.06 152 LEU B O 1
ATOM 2327 N N . PRO B 1 142 ? 45.387 103.274 37.606 1.00 61.65 153 PRO B N 1
ATOM 2328 C CA . PRO B 1 142 ? 46.084 102.024 37.291 1.00 59.15 153 PRO B CA 1
ATOM 2329 C C . PRO B 1 142 ? 47.599 102.182 37.192 1.00 59.31 153 PRO B C 1
ATOM 2330 O O . PRO B 1 142 ? 48.332 101.384 37.764 1.00 57.52 153 PRO B O 1
ATOM 2334 N N . LEU B 1 143 ? 48.057 103.208 36.483 1.00 61.92 154 LEU B N 1
ATOM 2335 C CA . LEU B 1 143 ? 49.490 10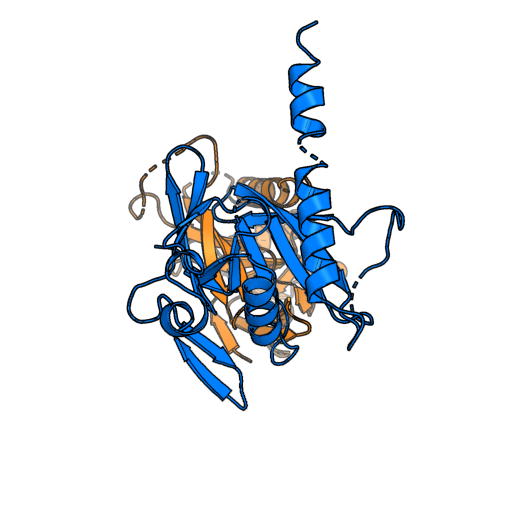3.470 36.346 1.00 63.15 154 LEU B CA 1
ATOM 2336 C C . LEU B 1 143 ? 50.121 103.823 37.693 1.00 62.44 154 LEU B C 1
ATOM 2337 O O . LEU B 1 143 ? 51.189 103.316 38.038 1.00 61.85 154 LEU B O 1
ATOM 2342 N N . LEU B 1 144 ? 49.451 104.688 38.449 1.00 62.84 155 LEU B N 1
ATOM 2343 C CA . LEU B 1 144 ? 49.924 105.084 39.769 1.00 62.53 155 LEU B CA 1
ATOM 2344 C C . LEU B 1 144 ? 50.147 103.871 40.671 1.00 58.88 155 LEU B C 1
ATOM 2345 O O . LEU B 1 144 ? 51.205 103.734 41.279 1.00 58.74 155 LEU B O 1
ATOM 2350 N N . ILE B 1 145 ? 49.159 102.985 40.743 1.00 56.40 156 ILE B N 1
ATOM 2351 C CA . ILE B 1 145 ? 49.252 101.821 41.621 1.00 53.47 156 ILE B CA 1
ATOM 2352 C C . ILE B 1 145 ? 50.276 100.802 41.132 1.00 52.43 156 ILE B C 1
ATOM 2353 O O . ILE B 1 145 ? 51.001 100.224 41.939 1.00 51.50 156 ILE B O 1
ATOM 2358 N N . GLU B 1 146 ? 50.360 100.587 39.825 1.00 53.16 157 GLU B N 1
ATOM 2359 C CA . GLU B 1 146 ? 51.377 99.676 39.311 1.00 53.07 157 GLU B CA 1
ATOM 2360 C C . GLU B 1 146 ? 52.758 100.238 39.642 1.00 54.50 157 GLU B C 1
ATOM 2361 O O . GLU B 1 146 ? 53.660 99.491 40.006 1.00 53.98 157 GLU B O 1
ATOM 2367 N N . THR B 1 147 ? 52.907 101.556 39.536 1.00 56.77 158 THR B N 1
ATOM 2368 C CA . THR B 1 147 ? 54.173 102.217 39.861 1.00 58.89 158 THR B CA 1
ATOM 2369 C C . THR B 1 147 ? 54.484 102.074 41.349 1.00 57.22 158 THR B C 1
ATOM 2370 O O . THR B 1 147 ? 55.623 101.821 41.718 1.00 57.80 158 THR B O 1
ATOM 2374 N N . LEU B 1 148 ? 53.463 102.221 42.190 1.00 55.56 159 LEU B N 1
ATOM 2375 C CA . LEU B 1 148 ? 53.607 102.052 43.638 1.00 54.17 159 LEU B CA 1
ATOM 2376 C C . LEU B 1 148 ? 54.109 100.658 43.992 1.00 52.10 159 LEU B C 1
ATOM 2377 O O . LEU B 1 148 ? 54.963 100.508 44.862 1.00 52.20 159 LEU B O 1
ATOM 2382 N N . VAL B 1 149 ? 53.571 99.644 43.315 1.00 50.85 160 VAL B N 1
ATOM 2383 C CA . VAL B 1 149 ? 53.935 98.250 43.575 1.00 49.45 160 VAL B CA 1
ATOM 2384 C C . VAL B 1 149 ? 55.356 97.949 43.111 1.00 51.31 160 VAL B C 1
ATOM 2385 O O . VAL B 1 149 ? 56.132 97.343 43.842 1.00 51.17 160 VAL B O 1
ATOM 2389 N N . ARG B 1 150 ? 55.691 98.371 41.897 1.00 53.75 161 ARG B N 1
ATOM 2390 C CA . ARG B 1 150 ? 57.038 98.181 41.369 1.00 56.51 161 ARG B CA 1
ATOM 2391 C C . ARG B 1 150 ? 58.056 98.881 42.258 1.00 58.28 161 ARG B C 1
ATOM 2392 O O . ARG B 1 150 ? 59.143 98.354 42.505 1.00 59.54 161 ARG B O 1
ATOM 2400 N N . ASN B 1 151 ? 57.688 100.066 42.742 1.00 59.00 162 ASN B N 1
ATOM 2401 C CA . ASN B 1 151 ? 58.517 100.812 43.685 1.00 60.89 162 ASN B CA 1
ATOM 2402 C C . ASN B 1 151 ? 58.768 99.982 44.940 1.00 59.03 162 ASN B C 1
ATOM 2403 O O . ASN B 1 151 ? 59.884 99.934 45.449 1.00 60.65 162 ASN B O 1
ATOM 2408 N N . HIS B 1 152 ? 57.720 99.321 45.422 1.00 56.33 163 HIS B N 1
ATOM 2409 C CA . HIS B 1 152 ? 57.814 98.460 46.594 1.00 54.77 163 HIS B CA 1
ATOM 2410 C C . HIS B 1 152 ? 58.696 97.234 46.353 1.00 55.45 163 HIS B C 1
ATOM 2411 O O . HIS B 1 152 ? 59.471 96.853 47.227 1.00 55.86 163 HIS B O 1
ATOM 2418 N N . ARG B 1 153 ? 58.580 96.613 45.182 1.00 56.30 164 ARG B N 1
ATOM 2419 C CA . ARG B 1 153 ? 59.442 95.477 44.846 1.00 57.97 164 ARG B CA 1
ATOM 2420 C C . ARG B 1 153 ? 60.898 95.913 44.726 1.00 61.49 164 ARG B C 1
ATOM 2421 O O . ARG B 1 153 ? 61.809 95.183 45.114 1.00 62.69 164 ARG B O 1
ATOM 2429 N N . LEU B 1 154 ? 61.109 97.104 44.182 1.00 63.83 165 LEU B N 1
ATOM 2430 C CA . LEU B 1 154 ? 62.443 97.688 44.117 1.00 67.89 165 LEU B CA 1
ATOM 2431 C C . LEU B 1 154 ? 62.968 97.868 45.536 1.00 67.90 165 LEU B C 1
ATOM 2432 O O . LEU B 1 154 ? 64.147 97.644 45.810 1.00 70.42 165 LEU B O 1
ATOM 2437 N N . LYS B 1 155 ? 62.067 98.265 46.430 1.00 65.72 166 LYS B N 1
ATOM 2438 C CA . LYS B 1 155 ? 62.390 98.487 47.837 1.00 65.85 166 LYS B CA 1
ATOM 2439 C C . LYS B 1 155 ? 62.721 97.170 48.559 1.00 64.72 166 LYS B C 1
ATOM 2440 O O . LYS B 1 155 ? 63.570 97.143 49.449 1.00 65.94 166 LYS B O 1
ATOM 2454 N N . GLU B 1 157 ? 64.400 94.821 47.368 1.00 68.79 168 GLU B N 1
ATOM 2455 C CA . GLU B 1 157 ? 65.780 94.456 47.034 1.00 72.90 168 GLU B CA 1
ATOM 2456 C C . GLU B 1 157 ? 66.765 95.384 47.748 1.00 75.15 168 GLU B C 1
ATOM 2457 O O . GLU B 1 157 ? 67.425 94.972 48.703 1.00 75.93 168 GLU B O 1
ATOM 2463 N N . GLY B 1 158 ? 66.851 96.634 47.295 1.00 76.67 169 GLY B N 1
ATOM 2464 C CA . GLY B 1 158 ? 67.768 97.610 47.885 1.00 79.51 169 GLY B CA 1
ATOM 2465 C C . GLY B 1 158 ? 67.766 98.939 47.151 1.00 81.97 169 GLY B C 1
ATOM 2466 O O . GLY B 1 158 ? 66.722 99.410 46.690 1.00 79.86 169 GLY B O 1
#

Nearest PDB structures (foldseek):
  3tqf-assembly1_A  TM=1.006E+00  e=8.571E-35  Coxiella burnetii
  3tqf-assembly2_B  TM=9.793E-01  e=2.006E-29  Coxiella burnetii
  1knx-assembly1_A  TM=9.031E-01  e=3.603E-15  Mycoplasmoides pneumoniae
  1knx-assembly1_B  TM=9.040E-01  e=1.625E-14  Mycoplasmoides pneumoniae
  1knx-assembly1_D  TM=9.001E-01  e=2.088E-14  Mycoplasmoides pneumoniae

Radius of gyration: 21.67 Å; Cα contacts (8 Å, |Δi|>4): 610; chains: 2; bounding box: 61×43×61 Å

InterPro domains:
  IPR011104 HPr kinase/phosphorylase, C-terminal [PF07475] (16-178)
  IPR011104 HPr kinase/phosphorylase, C-terminal [cd01918] (15-163)
  IPR027417 P-loop containing nucleoside triphosphate hydrolase [G3DSA:3.40.50.300] (13-192)

B-factor: mean 56.83, std 16.65, range [24.05, 124.95]